Protein AF-A0A838W8Q5-F1 (afdb_monomer_lite)

Structure (mmCIF, N/CA/C/O backbone):
data_AF-A0A838W8Q5-F1
#
_entry.id   AF-A0A838W8Q5-F1
#
loop_
_atom_site.group_PDB
_atom_site.id
_atom_site.type_symbol
_atom_site.label_atom_id
_atom_site.label_alt_id
_atom_site.label_comp_id
_atom_site.label_asym_id
_atom_site.label_entity_id
_atom_site.label_seq_id
_atom_site.pdbx_PDB_ins_code
_atom_site.Cartn_x
_atom_site.Cartn_y
_atom_site.Cartn_z
_atom_site.occupancy
_atom_site.B_iso_or_equiv
_atom_site.auth_seq_id
_atom_site.auth_comp_id
_atom_site.auth_asym_id
_atom_site.auth_atom_id
_atom_site.pdbx_PDB_model_num
ATOM 1 N N . MET A 1 1 ? 16.164 38.126 17.503 1.00 48.03 1 MET A N 1
ATOM 2 C CA . MET A 1 1 ? 15.164 37.627 18.473 1.00 48.03 1 MET A CA 1
ATOM 3 C C . MET A 1 1 ? 14.893 36.163 18.138 1.00 48.03 1 MET A C 1
ATOM 5 O O . MET A 1 1 ? 14.453 35.887 17.033 1.00 48.03 1 MET A O 1
ATOM 9 N N . LYS A 1 2 ? 15.322 35.219 18.986 1.00 42.78 2 LYS A N 1
ATOM 10 C CA . LYS A 1 2 ? 15.411 33.780 18.664 1.00 42.78 2 LYS A CA 1
ATOM 11 C C . LYS A 1 2 ? 14.293 33.051 19.419 1.00 42.78 2 LYS A C 1
ATOM 13 O O . LYS A 1 2 ? 14.399 32.878 20.628 1.00 42.78 2 LYS A O 1
ATOM 18 N N . ILE A 1 3 ? 13.207 32.698 18.733 1.00 46.88 3 ILE A N 1
ATOM 19 C CA . ILE A 1 3 ? 12.054 32.019 19.341 1.00 46.88 3 ILE A CA 1
ATOM 20 C C . ILE A 1 3 ? 12.343 30.514 19.336 1.00 46.88 3 ILE A C 1
ATOM 22 O O . ILE A 1 3 ? 12.475 29.907 18.277 1.00 46.88 3 ILE A O 1
ATOM 26 N N . ARG A 1 4 ? 12.507 29.922 20.524 1.00 53.41 4 ARG A N 1
ATOM 27 C CA . ARG A 1 4 ? 12.626 28.470 20.707 1.00 53.41 4 ARG A CA 1
ATOM 28 C C . ARG A 1 4 ? 11.232 27.900 20.958 1.00 53.41 4 ARG A C 1
ATOM 30 O O . ARG A 1 4 ? 10.607 28.255 21.951 1.00 53.41 4 ARG A O 1
ATOM 37 N N . PHE A 1 5 ? 10.771 27.007 20.087 1.00 49.94 5 PHE A N 1
ATOM 38 C CA . PHE A 1 5 ? 9.580 26.199 20.333 1.00 49.94 5 PHE A CA 1
ATOM 39 C C . PHE A 1 5 ? 9.985 24.941 21.108 1.00 49.94 5 PHE A C 1
ATOM 41 O O . PHE A 1 5 ? 10.751 24.115 20.617 1.00 49.94 5 PHE A O 1
ATOM 48 N N . LEU A 1 6 ? 9.503 24.825 22.344 1.00 56.47 6 LEU A N 1
ATOM 49 C CA . LEU A 1 6 ? 9.596 23.609 23.148 1.00 56.47 6 LEU A CA 1
ATOM 50 C C . LEU A 1 6 ? 8.447 22.682 22.737 1.00 56.47 6 LEU A C 1
ATOM 52 O O . LEU A 1 6 ? 7.286 22.958 23.037 1.00 56.47 6 LEU A O 1
ATOM 56 N N . SER A 1 7 ? 8.777 21.602 22.030 1.00 49.97 7 SER A N 1
ATOM 57 C CA . SER A 1 7 ? 7.840 20.517 21.731 1.00 49.97 7 SER A CA 1
ATOM 58 C C . SER A 1 7 ? 7.600 19.698 23.002 1.00 49.97 7 SER A C 1
ATOM 60 O O . SER A 1 7 ? 8.528 19.119 23.567 1.00 49.97 7 SER A O 1
ATOM 62 N N . VAL A 1 8 ? 6.357 19.684 23.485 1.00 56.84 8 VAL A N 1
ATOM 63 C CA . VAL A 1 8 ? 5.935 18.900 24.651 1.00 56.84 8 VAL A CA 1
ATOM 64 C C . VAL A 1 8 ? 5.418 17.549 24.158 1.00 56.84 8 VAL A C 1
ATOM 66 O O . VAL A 1 8 ? 4.260 17.422 23.764 1.00 56.84 8 VAL A O 1
ATOM 69 N N . HIS A 1 9 ? 6.261 16.517 24.208 1.00 43.53 9 HIS A N 1
ATOM 70 C CA . HIS A 1 9 ? 5.824 15.133 24.017 1.00 43.53 9 HIS A CA 1
ATOM 71 C C . HIS A 1 9 ? 5.021 14.665 25.240 1.00 43.53 9 HIS A C 1
ATOM 73 O O . HIS A 1 9 ? 5.573 14.238 26.254 1.00 43.53 9 HIS A O 1
ATOM 79 N N . ARG A 1 10 ? 3.686 14.723 25.156 1.00 53.12 10 ARG A N 1
ATOM 80 C CA . ARG A 1 10 ? 2.804 14.005 26.088 1.00 53.12 10 ARG A CA 1
ATOM 81 C C . ARG A 1 10 ? 2.756 12.530 25.694 1.00 53.12 10 ARG A C 1
ATOM 83 O O . ARG A 1 10 ? 1.946 12.126 24.869 1.00 53.12 10 ARG A O 1
ATOM 90 N N . SER A 1 11 ? 3.614 11.735 26.324 1.00 48.81 11 SER A N 1
ATOM 91 C CA . SER A 1 11 ? 3.548 10.273 26.297 1.00 48.81 11 SER A CA 1
ATOM 92 C C . SER A 1 11 ? 2.258 9.813 26.995 1.00 48.81 11 SER A C 1
ATOM 94 O O . SER A 1 11 ? 2.151 9.844 28.223 1.00 48.81 11 SER A O 1
ATOM 96 N N . ARG A 1 12 ? 1.227 9.461 26.217 1.00 56.34 12 ARG A N 1
ATOM 97 C CA . ARG A 1 12 ? -0.003 8.849 26.738 1.00 56.34 12 ARG A CA 1
ATOM 98 C C . ARG A 1 12 ? 0.255 7.360 26.956 1.00 56.34 12 ARG A C 1
ATOM 100 O O . ARG A 1 12 ? 0.244 6.578 26.014 1.00 56.34 12 ARG A O 1
ATOM 107 N N . ARG A 1 13 ? 0.478 6.971 28.211 1.00 49.91 13 ARG A N 1
ATOM 108 C CA 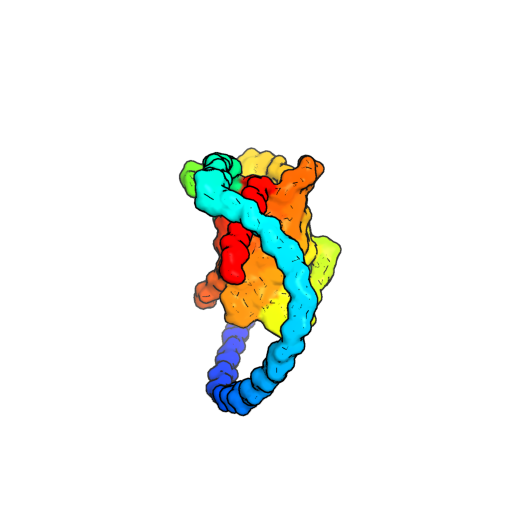. ARG A 1 13 ? 0.447 5.567 28.634 1.00 49.91 13 ARG A CA 1
ATOM 109 C C . ARG A 1 13 ? -1.007 5.088 28.617 1.00 49.91 13 ARG A C 1
ATOM 111 O O . ARG A 1 13 ? -1.808 5.548 29.425 1.00 49.91 13 ARG A O 1
ATOM 118 N N . LEU A 1 14 ? -1.341 4.198 27.688 1.00 48.69 14 LEU A N 1
ATOM 119 C CA . LEU A 1 14 ? -2.597 3.448 27.687 1.00 48.69 14 LEU A CA 1
ATOM 120 C C . LEU A 1 14 ? -2.463 2.252 28.647 1.00 48.69 14 LEU A C 1
ATOM 122 O O . LEU A 1 14 ? -1.571 1.427 28.446 1.00 48.69 14 LEU A O 1
ATOM 126 N N . PRO A 1 15 ? -3.314 2.127 29.680 1.00 55.81 15 PRO A N 1
ATOM 127 C CA . PRO A 1 15 ? -3.431 0.895 30.445 1.00 55.81 15 PRO A CA 1
ATOM 128 C C . PRO A 1 15 ? -4.312 -0.083 29.656 1.00 55.81 15 PRO A C 1
ATOM 130 O O . PRO A 1 15 ? -5.522 0.115 29.558 1.00 55.81 15 PRO A O 1
ATOM 133 N N . LEU A 1 16 ? -3.721 -1.127 29.066 1.00 50.38 16 LEU A N 1
ATOM 134 C CA . LEU A 1 16 ? -4.500 -2.196 28.441 1.00 50.38 16 LEU A CA 1
ATOM 135 C C . LEU A 1 16 ? -4.895 -3.208 29.523 1.00 50.38 16 LEU A C 1
ATOM 137 O O . LEU A 1 16 ? -4.082 -3.996 30.003 1.00 50.38 16 LEU A O 1
ATOM 141 N N . LEU A 1 17 ? -6.150 -3.090 29.950 1.00 51.44 17 LEU A N 1
ATOM 142 C CA . LEU A 1 17 ? -6.824 -3.966 30.896 1.00 51.44 17 LEU A CA 1
ATOM 143 C C . LEU A 1 17 ? -7.040 -5.363 30.298 1.00 51.44 17 LEU A C 1
ATOM 145 O O . LEU A 1 17 ? -7.463 -5.528 29.156 1.00 51.44 17 LEU A O 1
ATOM 149 N N . LEU A 1 18 ? -6.733 -6.339 31.144 1.00 46.03 18 LEU A N 1
ATOM 150 C CA . LEU A 1 18 ? -6.988 -7.769 31.051 1.00 46.03 18 LEU A CA 1
ATOM 151 C C . LEU A 1 18 ? -8.501 -8.092 31.017 1.00 46.03 18 LEU A C 1
ATOM 153 O O . LEU A 1 18 ? -9.296 -7.341 31.579 1.00 46.03 18 LEU A O 1
ATOM 157 N N . ALA A 1 19 ? -8.816 -9.308 30.547 1.00 42.94 19 ALA A N 1
ATOM 158 C CA . ALA A 1 19 ? -10.079 -10.060 30.690 1.00 42.94 19 ALA A CA 1
ATOM 159 C C . ALA A 1 19 ? -11.140 -9.809 29.588 1.00 42.94 19 ALA A C 1
ATOM 161 O O . ALA A 1 19 ? -11.269 -8.711 29.074 1.00 42.94 19 ALA A O 1
ATOM 162 N N . ALA A 1 20 ? -11.937 -10.778 29.133 1.00 43.47 20 ALA A N 1
ATOM 163 C CA . ALA A 1 20 ? -12.197 -12.129 29.609 1.00 43.47 20 ALA A CA 1
ATOM 164 C C . ALA A 1 20 ? -12.573 -13.048 28.433 1.00 43.47 20 ALA A C 1
ATOM 166 O O . ALA A 1 20 ? -13.215 -12.640 27.466 1.00 43.47 20 ALA A O 1
ATOM 167 N N . THR A 1 21 ? -12.184 -14.308 28.569 1.00 47.19 21 THR A N 1
ATOM 168 C CA . THR A 1 21 ? -12.591 -15.466 27.776 1.00 47.19 21 THR A CA 1
ATOM 169 C C . THR A 1 21 ? -14.105 -15.691 27.872 1.00 47.19 21 THR A C 1
ATOM 171 O O . THR A 1 21 ? -14.627 -15.810 28.978 1.00 47.19 21 THR A O 1
ATOM 174 N N . LEU A 1 22 ? -14.798 -15.841 26.740 1.00 48.78 22 LEU A N 1
ATOM 175 C CA . LEU A 1 22 ? -16.120 -16.472 26.692 1.00 48.78 22 LEU A CA 1
ATOM 176 C C . LEU A 1 22 ? -16.094 -17.584 25.634 1.00 48.78 22 LEU A C 1
ATOM 178 O O . LEU A 1 22 ? -16.131 -17.322 24.433 1.00 48.78 22 LEU A O 1
ATOM 182 N N . LEU A 1 23 ? -15.981 -18.831 26.099 1.00 48.16 23 LEU A N 1
ATOM 183 C CA . LEU A 1 23 ? -16.323 -20.018 25.321 1.00 48.16 23 LEU A CA 1
ATOM 184 C C . LEU A 1 23 ? -17.853 -20.091 25.242 1.00 48.16 23 LEU A C 1
ATOM 186 O O . LEU A 1 23 ? -18.501 -20.252 26.275 1.00 48.16 23 LEU A O 1
ATOM 190 N N . LEU A 1 24 ? -18.423 -20.047 24.038 1.00 50.38 24 LEU A N 1
ATOM 191 C CA . LEU A 1 24 ? -19.727 -20.657 23.784 1.00 50.38 24 LEU A CA 1
ATOM 192 C C . LEU A 1 24 ? -19.516 -21.931 22.968 1.00 50.38 24 LEU A C 1
ATOM 194 O O . LEU A 1 24 ? -19.153 -21.886 21.796 1.00 50.38 24 LEU A O 1
ATOM 198 N N . ALA A 1 25 ? -19.760 -23.060 23.627 1.00 48.38 25 ALA A N 1
ATOM 199 C CA . ALA A 1 25 ? -20.038 -24.336 22.997 1.00 48.38 25 ALA A CA 1
ATOM 200 C C . ALA A 1 25 ? -21.559 -24.460 22.821 1.00 48.38 25 ALA A C 1
ATOM 202 O O . ALA A 1 25 ? -22.301 -24.452 23.799 1.00 48.38 25 ALA A O 1
ATOM 203 N N . ALA A 1 26 ? -22.011 -24.562 21.577 1.00 47.78 26 ALA A N 1
ATOM 204 C CA . ALA A 1 26 ? -23.333 -25.032 21.171 1.00 47.78 26 ALA A CA 1
ATOM 205 C C . ALA A 1 26 ? -23.205 -25.388 19.685 1.00 47.78 26 ALA A C 1
ATOM 207 O O . ALA A 1 26 ? -22.639 -24.612 18.927 1.00 47.78 26 ALA A O 1
ATOM 208 N N . GLY A 1 27 ? -23.644 -26.514 19.154 1.00 40.81 27 GLY A N 1
ATOM 209 C CA . GLY A 1 27 ? -24.323 -27.695 19.654 1.00 40.81 27 GLY A CA 1
ATOM 210 C C . GLY A 1 27 ? -24.603 -28.490 18.378 1.00 40.81 27 GLY A C 1
ATOM 211 O O . GLY A 1 27 ? -25.091 -27.917 17.403 1.00 40.81 27 GLY A O 1
ATOM 212 N N . CYS A 1 28 ? -24.194 -29.755 18.327 1.00 44.09 28 CYS A N 1
ATOM 213 C CA . CYS A 1 28 ? -24.420 -30.613 17.168 1.00 44.09 28 CYS A CA 1
ATOM 214 C C . CYS A 1 28 ? -25.924 -30.814 16.949 1.00 44.09 28 CYS A C 1
ATOM 216 O O . CYS A 1 28 ? -26.631 -31.233 17.863 1.00 44.09 28 CYS A O 1
ATOM 218 N N . ALA A 1 29 ? -26.386 -30.573 15.727 1.00 51.03 29 ALA A N 1
ATOM 219 C CA . ALA A 1 29 ? -27.638 -31.116 15.222 1.00 51.03 29 ALA A CA 1
ATOM 220 C C . ALA A 1 29 ? -27.322 -31.813 13.895 1.00 51.03 29 ALA A C 1
ATOM 222 O O . ALA A 1 29 ? -27.199 -31.171 12.854 1.00 51.03 29 ALA A O 1
ATOM 223 N N . GLU A 1 30 ? -27.115 -33.129 13.958 1.00 45.38 30 GLU A N 1
ATOM 224 C CA . GLU A 1 30 ? -27.086 -33.996 12.782 1.00 45.38 30 GLU A CA 1
ATOM 225 C C . GLU A 1 30 ? -28.514 -34.128 12.251 1.00 45.38 30 GLU A C 1
ATOM 227 O O . GLU A 1 30 ? -29.411 -34.622 12.936 1.00 45.38 30 GLU A O 1
ATOM 232 N N . ALA A 1 31 ? -28.734 -33.652 11.028 1.00 60.09 31 ALA A N 1
ATOM 233 C CA . ALA A 1 31 ? -29.962 -33.904 10.296 1.00 60.09 31 ALA A CA 1
ATOM 234 C C . ALA A 1 31 ? -29.883 -35.292 9.626 1.00 60.09 31 ALA A C 1
ATOM 236 O O . ALA A 1 31 ? -28.852 -35.612 9.027 1.00 60.09 31 ALA A O 1
ATOM 237 N N . PRO A 1 32 ? -30.945 -36.116 9.683 1.00 60.16 32 PRO A N 1
ATOM 238 C CA . PRO A 1 32 ? -30.991 -37.392 8.979 1.00 60.16 32 PRO A CA 1
ATOM 239 C C . PRO A 1 32 ? -30.962 -37.180 7.460 1.00 60.16 32 PRO A C 1
ATOM 241 O O . PRO A 1 32 ? -31.734 -36.398 6.902 1.00 60.16 32 PRO A O 1
ATOM 244 N N . GLY A 1 33 ? -30.046 -37.891 6.800 1.00 47.06 33 GLY A N 1
ATOM 245 C CA . GLY A 1 33 ? -29.838 -37.845 5.358 1.00 47.06 33 GLY A CA 1
ATOM 246 C C . GLY A 1 33 ? -31.065 -38.312 4.579 1.00 47.06 33 GLY A C 1
ATOM 247 O O . GLY A 1 33 ? -31.503 -39.454 4.705 1.00 47.06 33 GLY A O 1
ATOM 248 N N . MET A 1 34 ? -31.590 -37.428 3.733 1.00 59.31 34 MET A N 1
ATOM 249 C CA . MET A 1 34 ? -32.496 -37.807 2.656 1.00 59.31 34 MET A CA 1
ATOM 250 C C . MET A 1 34 ? -31.679 -38.366 1.490 1.00 59.31 34 MET A C 1
ATOM 252 O O . MET A 1 34 ? -30.852 -37.667 0.906 1.00 59.31 34 MET A O 1
ATOM 256 N N . LEU A 1 35 ? -31.929 -39.632 1.156 1.00 56.00 35 LEU A N 1
ATOM 257 C CA . LEU A 1 35 ? -31.437 -40.299 -0.046 1.00 56.00 35 LEU A CA 1
ATOM 258 C C . LEU A 1 35 ? -32.058 -39.624 -1.278 1.00 56.00 35 LEU A C 1
ATOM 260 O O . LEU A 1 35 ? -33.206 -39.886 -1.634 1.00 56.00 35 LEU A O 1
ATOM 264 N N . GLY A 1 36 ? -31.311 -38.710 -1.896 1.00 65.25 36 GLY A N 1
ATOM 265 C CA . GLY A 1 36 ? -31.635 -38.175 -3.215 1.00 65.25 36 GLY A CA 1
ATOM 266 C C . GLY A 1 36 ? -31.386 -39.216 -4.318 1.00 65.25 36 GLY A C 1
ATOM 267 O O . GLY A 1 36 ? -30.562 -40.114 -4.129 1.00 65.25 36 GLY A O 1
ATOM 268 N N . PRO A 1 37 ? -32.090 -39.117 -5.461 1.00 63.31 37 PRO A N 1
ATOM 269 C CA . PRO A 1 37 ? -31.913 -40.021 -6.594 1.00 63.31 37 PRO A CA 1
ATOM 270 C C . PRO A 1 37 ? -30.478 -39.949 -7.121 1.00 63.31 37 PRO A C 1
ATOM 272 O O . PRO A 1 37 ? -29.903 -38.863 -7.215 1.00 63.31 37 PRO A O 1
ATOM 275 N N . GLU A 1 38 ? -29.917 -41.115 -7.447 1.00 50.12 38 GLU A N 1
ATOM 276 C CA . GLU A 1 38 ? -28.568 -41.280 -7.987 1.00 50.12 38 GLU A CA 1
ATOM 277 C C . GLU A 1 38 ? -28.295 -40.274 -9.109 1.00 50.12 38 GLU A C 1
ATOM 279 O O . GLU A 1 38 ? -28.824 -40.376 -10.218 1.00 50.12 38 GLU A O 1
ATOM 284 N N . GLN A 1 39 ? -27.446 -39.288 -8.820 1.00 58.38 39 GLN A N 1
ATOM 285 C CA . GLN A 1 39 ? -26.812 -38.524 -9.878 1.00 58.38 39 GLN A CA 1
ATOM 286 C C . GLN A 1 39 ? -25.868 -39.468 -10.632 1.00 58.38 39 GLN A C 1
ATOM 288 O O . GLN A 1 39 ? -25.110 -40.205 -9.990 1.00 58.38 39 GLN A O 1
ATOM 293 N N . PRO A 1 40 ? -25.880 -39.458 -11.975 1.00 50.91 40 PRO A N 1
ATOM 294 C CA . PRO A 1 40 ? -24.932 -40.227 -12.761 1.00 50.91 40 PRO A CA 1
ATOM 295 C C . PRO A 1 40 ? -23.517 -39.802 -12.365 1.00 50.91 40 PRO A C 1
ATOM 297 O O . PRO A 1 40 ? -23.105 -38.663 -12.586 1.00 50.91 40 PRO A O 1
ATOM 300 N N . ARG A 1 41 ? -22.782 -40.726 -11.739 1.00 42.69 41 ARG A N 1
ATOM 301 C CA . ARG A 1 41 ? -21.364 -40.553 -11.441 1.00 42.69 41 ARG A CA 1
ATOM 302 C C . ARG A 1 41 ? -20.634 -40.438 -12.773 1.00 42.69 41 ARG A C 1
ATOM 304 O O . ARG A 1 41 ? -20.442 -41.433 -13.468 1.00 42.69 41 ARG A O 1
ATOM 311 N N . LEU A 1 42 ? -20.238 -39.219 -13.130 1.00 44.22 42 LEU A N 1
ATOM 312 C CA . LEU A 1 42 ? -19.173 -38.997 -14.097 1.00 44.22 42 LEU A CA 1
ATOM 313 C C . LEU A 1 42 ? -17.925 -39.657 -13.512 1.00 44.22 42 LEU A C 1
ATOM 315 O O . LEU A 1 42 ? -17.283 -39.119 -12.614 1.00 44.22 42 LEU A O 1
ATOM 319 N N . SER A 1 43 ? -17.643 -40.876 -13.968 1.00 46.75 43 SER A N 1
ATOM 320 C CA . SER A 1 43 ? -16.415 -41.587 -13.650 1.00 46.75 43 SER A CA 1
ATOM 321 C C . SER A 1 43 ? -15.286 -40.847 -14.364 1.00 46.75 43 SER A C 1
ATOM 323 O O . SER A 1 43 ? -14.980 -41.125 -15.520 1.00 46.75 43 SER A O 1
ATOM 325 N N . ILE A 1 44 ? -14.738 -39.822 -13.708 1.00 56.22 44 ILE A N 1
ATOM 326 C CA . ILE A 1 44 ? -13.507 -39.170 -14.142 1.00 56.22 44 ILE A CA 1
ATOM 327 C C . ILE A 1 44 ? -12.416 -40.209 -13.923 1.00 56.22 44 ILE A C 1
ATOM 329 O O . ILE A 1 44 ? -12.092 -40.563 -12.790 1.00 56.22 44 ILE A O 1
ATOM 333 N N . ASP A 1 45 ? -11.937 -40.763 -15.028 1.00 49.69 45 ASP A N 1
ATOM 334 C CA . ASP A 1 45 ? -10.879 -41.757 -15.072 1.00 49.69 45 ASP A CA 1
ATOM 335 C C . ASP A 1 45 ? -9.659 -41.209 -14.311 1.00 49.69 45 ASP A C 1
ATOM 337 O O . ASP A 1 45 ? -9.007 -40.255 -14.743 1.00 49.69 45 ASP A O 1
ATOM 341 N N . ALA A 1 46 ? -9.376 -41.771 -13.132 1.00 53.34 46 ALA A N 1
ATOM 342 C CA . ALA A 1 46 ? -8.370 -41.290 -12.179 1.00 53.34 46 ALA A CA 1
ATOM 343 C C . ALA A 1 46 ? -6.911 -41.456 -12.670 1.00 53.34 46 ALA A C 1
ATOM 345 O O . ALA A 1 46 ? -5.969 -41.364 -11.885 1.00 53.34 46 ALA A O 1
ATOM 346 N N . GLY A 1 47 ? -6.713 -41.732 -13.963 1.00 50.69 47 GLY A N 1
ATOM 347 C CA . GLY A 1 47 ? -5.423 -42.037 -14.578 1.00 50.69 47 GLY A CA 1
ATOM 348 C C . GLY A 1 47 ? -4.749 -40.871 -15.299 1.00 50.69 47 GLY A C 1
ATOM 349 O O . GLY A 1 47 ? -3.552 -40.950 -15.568 1.00 50.69 47 GLY A O 1
ATOM 350 N N . VAL A 1 48 ? -5.456 -39.775 -15.592 1.00 49.31 48 VAL A N 1
ATOM 351 C CA . VAL A 1 48 ? -4.840 -38.591 -16.214 1.00 49.31 48 VAL A CA 1
ATOM 352 C C . VAL A 1 48 ? -4.639 -37.539 -15.139 1.00 49.31 48 VAL A C 1
ATOM 354 O O . VAL A 1 48 ? -5.430 -36.611 -14.983 1.00 49.31 48 VAL A O 1
ATOM 357 N N . GLY A 1 49 ? -3.563 -37.699 -14.367 1.00 51.25 49 GLY A N 1
ATOM 358 C CA . GLY A 1 49 ? -3.039 -36.610 -13.557 1.00 51.25 49 GLY A CA 1
ATOM 359 C C . GLY A 1 49 ? -2.751 -35.444 -14.492 1.00 51.25 49 GLY A C 1
ATOM 360 O O . GLY A 1 49 ? -1.769 -35.477 -15.232 1.00 51.25 49 GLY A O 1
ATOM 361 N N . VAL A 1 50 ? -3.637 -34.447 -14.509 1.00 49.22 50 VAL A N 1
ATOM 362 C CA . VAL A 1 50 ? -3.400 -33.185 -15.199 1.00 49.22 50 VAL A CA 1
ATOM 363 C C . VAL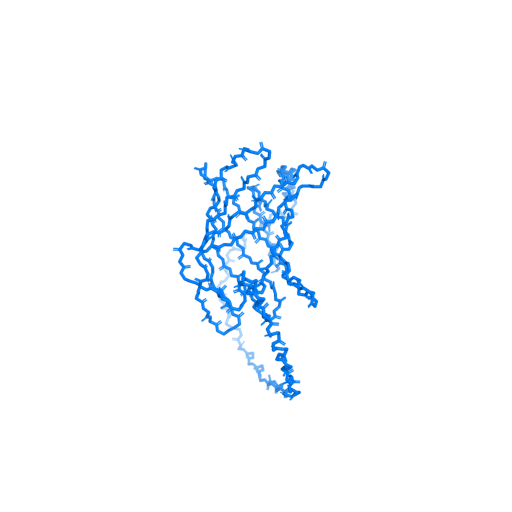 A 1 50 ? -2.204 -32.570 -14.488 1.00 49.22 50 VAL A C 1
ATOM 365 O O . VAL A 1 50 ? -2.343 -31.934 -13.445 1.00 49.22 50 VAL A O 1
ATOM 368 N N . MET A 1 51 ? -1.003 -32.848 -14.997 1.00 53.31 51 MET A N 1
ATOM 369 C CA . MET A 1 51 ? 0.206 -32.168 -14.575 1.00 53.31 51 MET A CA 1
ATOM 370 C C . MET A 1 51 ? 0.006 -30.713 -14.972 1.00 53.31 51 MET A C 1
ATOM 372 O O . MET A 1 51 ? 0.234 -30.326 -16.118 1.00 53.31 51 MET A O 1
ATOM 376 N N . PHE A 1 52 ? -0.483 -29.915 -14.024 1.00 59.44 52 PHE A N 1
ATOM 377 C CA . PHE A 1 52 ? -0.343 -28.473 -14.072 1.00 59.44 52 PHE A CA 1
ATOM 378 C C . PHE A 1 52 ? 1.154 -28.223 -14.183 1.00 59.44 52 PHE A C 1
ATOM 380 O O . PHE A 1 52 ? 1.876 -28.356 -13.199 1.00 59.44 52 PHE A O 1
ATOM 387 N N . ASN A 1 53 ? 1.626 -27.964 -15.402 1.00 58.94 53 ASN A N 1
ATOM 388 C CA . ASN A 1 53 ? 2.980 -27.500 -15.629 1.00 58.94 53 ASN A CA 1
ATOM 389 C C . ASN A 1 53 ? 3.083 -26.173 -14.872 1.00 58.94 53 ASN A C 1
ATOM 391 O O . ASN A 1 53 ? 2.420 -25.222 -15.299 1.00 58.94 53 ASN A O 1
ATOM 395 N N . PRO A 1 54 ? 3.802 -26.105 -13.735 1.00 58.16 54 PRO A N 1
ATOM 396 C CA . PRO A 1 54 ? 3.881 -24.883 -12.957 1.00 58.16 54 PRO A CA 1
ATOM 397 C C . PRO A 1 54 ? 4.522 -23.852 -13.872 1.00 58.16 54 PRO A C 1
ATOM 399 O O . PRO A 1 54 ? 5.693 -23.975 -14.238 1.00 58.16 54 PRO A O 1
ATOM 402 N N . GLN A 1 55 ? 3.734 -22.883 -14.333 1.00 55.91 55 GLN A N 1
ATOM 403 C CA . GLN A 1 55 ? 4.318 -21.777 -15.062 1.00 55.91 55 GLN A CA 1
ATOM 404 C C . GLN A 1 55 ? 5.252 -21.068 -14.079 1.00 55.91 55 GLN A C 1
ATOM 406 O O . GLN A 1 55 ? 4.864 -20.863 -12.929 1.00 55.91 55 GLN A O 1
ATOM 411 N N . PRO A 1 56 ? 6.486 -20.744 -14.491 1.00 57.56 56 PRO A N 1
ATOM 412 C CA . PRO A 1 56 ? 7.404 -20.034 -13.622 1.00 57.56 56 PRO A CA 1
ATOM 413 C C . PRO A 1 56 ? 6.723 -18.758 -13.132 1.00 57.56 56 PRO A C 1
ATOM 415 O O . PRO A 1 56 ? 6.082 -18.063 -13.930 1.00 57.56 56 PRO A O 1
ATOM 418 N N . ASP A 1 57 ? 6.854 -18.477 -11.833 1.00 55.31 57 ASP A N 1
ATOM 419 C CA . ASP A 1 57 ? 6.339 -17.245 -11.248 1.00 55.31 57 ASP A CA 1
ATOM 420 C C . ASP A 1 57 ? 6.798 -16.072 -12.124 1.00 55.31 57 ASP A C 1
ATOM 422 O O . ASP A 1 57 ? 7.996 -15.974 -12.440 1.00 55.31 57 ASP A O 1
ATOM 426 N N . PRO A 1 58 ? 5.882 -15.194 -12.571 1.00 51.81 58 PRO A N 1
ATOM 427 C CA . PRO A 1 58 ? 6.290 -14.030 -13.332 1.00 51.81 58 PRO A CA 1
ATOM 428 C C . PRO A 1 58 ? 7.304 -13.242 -12.495 1.00 51.81 58 PRO A C 1
ATOM 430 O O . PRO A 1 58 ? 7.210 -13.253 -11.264 1.00 51.81 58 PRO A O 1
ATOM 433 N N . PRO A 1 59 ? 8.286 -12.567 -13.120 1.00 54.81 59 PRO A N 1
ATOM 434 C CA . PRO A 1 59 ? 9.319 -11.829 -12.403 1.00 54.81 59 PRO A CA 1
ATOM 435 C C . PRO A 1 59 ? 8.688 -10.697 -11.580 1.00 54.81 59 PRO A C 1
ATOM 437 O O . PRO A 1 59 ? 8.529 -9.564 -12.035 1.00 54.81 59 PRO A O 1
ATOM 440 N N . GLY A 1 60 ? 8.294 -11.018 -10.350 1.00 57.09 60 GLY A N 1
ATOM 441 C CA . GLY A 1 60 ? 7.673 -10.097 -9.420 1.00 57.09 60 GLY A CA 1
ATOM 442 C C . GLY A 1 60 ? 8.723 -9.134 -8.895 1.00 57.09 60 GLY A C 1
ATOM 443 O O . GLY A 1 60 ? 9.701 -9.539 -8.264 1.00 57.09 60 GLY A O 1
ATOM 444 N N . LYS A 1 61 ? 8.530 -7.837 -9.133 1.00 62.53 61 LYS A N 1
ATOM 445 C CA . LYS A 1 61 ? 9.372 -6.802 -8.531 1.00 62.53 61 LYS A CA 1
ATOM 446 C C . LYS A 1 61 ? 9.010 -6.650 -7.056 1.00 62.53 61 LYS A C 1
ATOM 448 O O . LYS A 1 61 ? 8.096 -5.918 -6.696 1.00 62.53 61 LYS A O 1
ATOM 453 N N . ILE A 1 62 ? 9.743 -7.338 -6.186 1.00 62.41 62 ILE A N 1
ATOM 454 C CA . ILE A 1 62 ? 9.556 -7.213 -4.740 1.00 62.41 62 ILE A CA 1
ATOM 455 C C . ILE A 1 62 ? 10.122 -5.869 -4.274 1.00 62.41 62 ILE A C 1
ATOM 457 O O . ILE A 1 62 ? 11.335 -5.701 -4.144 1.00 62.41 62 ILE A O 1
ATOM 461 N N . PHE A 1 63 ? 9.227 -4.931 -3.980 1.00 65.44 63 PHE A N 1
ATOM 462 C CA . PHE A 1 63 ? 9.558 -3.676 -3.314 1.00 65.44 63 PHE A CA 1
ATOM 463 C C . PHE A 1 63 ? 9.243 -3.759 -1.827 1.00 65.44 63 PHE A C 1
ATOM 465 O O . PHE A 1 63 ? 8.113 -4.072 -1.452 1.00 65.44 63 PHE A O 1
ATOM 472 N N . ARG A 1 64 ? 10.228 -3.436 -0.988 1.00 67.69 64 ARG A N 1
ATOM 473 C CA . ARG A 1 64 ? 10.025 -3.187 0.439 1.00 67.69 64 ARG A CA 1
ATOM 474 C C . ARG A 1 64 ? 9.716 -1.711 0.626 1.00 67.69 64 ARG A C 1
ATOM 476 O O . ARG A 1 64 ? 10.430 -0.893 0.063 1.00 67.69 64 ARG A O 1
ATOM 483 N N . PHE A 1 65 ? 8.732 -1.396 1.459 1.00 68.44 65 PHE A N 1
ATOM 484 C CA . PHE A 1 65 ? 8.402 -0.028 1.841 1.00 68.44 65 PHE A CA 1
ATOM 485 C C . PHE A 1 65 ? 8.708 0.196 3.315 1.00 68.44 65 PHE A C 1
ATOM 487 O O . PHE A 1 65 ? 8.595 -0.723 4.129 1.00 68.44 65 PHE A O 1
ATOM 494 N N . LEU A 1 66 ? 9.099 1.419 3.643 1.00 64.88 66 LEU A N 1
ATOM 495 C CA . LEU A 1 66 ? 9.151 1.929 5.001 1.00 64.88 66 LEU A CA 1
ATOM 496 C C . LEU A 1 66 ? 8.238 3.147 5.035 1.00 64.88 66 LEU A C 1
ATOM 498 O O . LEU A 1 66 ? 8.444 4.119 4.315 1.00 64.88 66 LEU A O 1
ATOM 502 N N . ILE A 1 67 ? 7.194 3.041 5.843 1.00 64.50 67 ILE A N 1
ATOM 503 C CA . ILE A 1 67 ? 6.199 4.088 6.043 1.00 64.50 67 ILE A CA 1
ATOM 504 C C . ILE A 1 67 ? 6.320 4.491 7.496 1.00 64.50 67 ILE A C 1
ATOM 506 O O . ILE A 1 67 ? 6.388 3.596 8.331 1.00 64.50 67 ILE A O 1
ATOM 510 N N . ASP A 1 68 ? 6.296 5.781 7.806 1.00 65.50 68 ASP A N 1
ATOM 511 C CA . ASP A 1 68 ? 6.097 6.240 9.178 1.00 65.50 68 ASP A CA 1
ATOM 512 C C . ASP A 1 68 ? 4.592 6.228 9.491 1.00 65.50 68 ASP A C 1
ATOM 514 O O . ASP A 1 68 ? 3.847 7.190 9.306 1.00 65.50 68 ASP A O 1
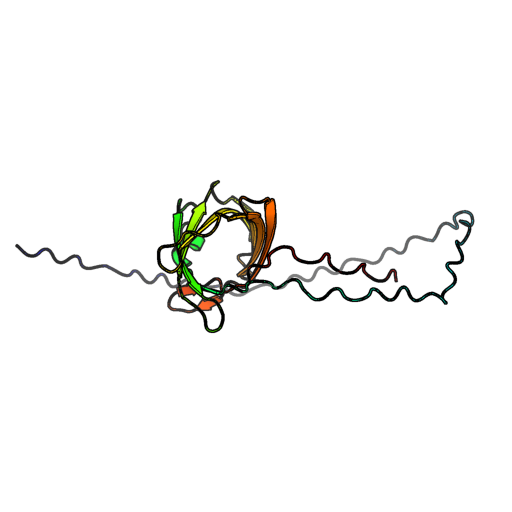ATOM 518 N N . THR A 1 69 ? 4.101 5.054 9.873 1.00 59.78 69 THR A N 1
ATOM 519 C CA . THR A 1 69 ? 2.662 4.768 10.026 1.00 59.78 69 THR A CA 1
ATOM 520 C C . THR A 1 69 ? 1.945 5.309 11.275 1.00 59.78 69 THR A C 1
ATOM 522 O O . THR A 1 69 ? 0.716 5.168 11.277 1.00 59.78 69 THR A O 1
ATOM 525 N N . PRO A 1 70 ? 2.578 5.922 12.310 1.00 63.50 70 PRO A N 1
ATOM 526 C CA . PRO A 1 70 ? 1.814 6.642 13.328 1.00 63.50 70 PRO A CA 1
ATOM 527 C C . PRO A 1 70 ? 0.816 7.588 12.663 1.00 63.50 70 PRO A C 1
ATOM 529 O O . PRO A 1 70 ? -0.341 7.637 13.046 1.00 63.50 70 PRO A O 1
ATOM 532 N N . GLN A 1 71 ? 1.190 8.203 11.539 1.00 65.12 71 GLN A N 1
ATOM 533 C CA . GLN A 1 71 ? 0.299 9.083 10.790 1.00 65.12 71 GLN A CA 1
ATOM 534 C C . GLN A 1 71 ? -0.932 8.382 10.196 1.00 65.12 71 GLN A C 1
ATOM 536 O O . GLN A 1 71 ? -2.002 8.980 10.174 1.00 65.12 71 GLN A O 1
ATOM 541 N N . LEU A 1 72 ? -0.821 7.129 9.737 1.00 67.12 72 LEU A N 1
ATOM 542 C CA . LEU A 1 72 ? -1.952 6.396 9.155 1.00 67.12 72 LEU A CA 1
ATOM 543 C C . LEU A 1 72 ? -2.912 5.882 10.234 1.00 67.12 72 LEU A C 1
ATOM 545 O O . LEU A 1 72 ? -4.123 5.891 10.030 1.00 67.12 72 LEU A O 1
ATOM 549 N N . ILE A 1 73 ? -2.380 5.419 11.369 1.00 70.94 73 ILE A N 1
ATOM 550 C CA . ILE A 1 73 ? -3.201 4.913 12.476 1.00 70.94 73 ILE A CA 1
ATOM 551 C C . ILE A 1 73 ? -3.812 6.074 13.266 1.00 70.94 73 ILE A C 1
ATOM 553 O O . ILE A 1 73 ? -5.005 6.049 13.564 1.00 70.94 73 ILE A O 1
ATOM 557 N N . ASP A 1 74 ? -3.022 7.104 13.566 1.00 78.12 74 ASP A N 1
ATOM 558 C CA . ASP A 1 74 ? -3.470 8.259 14.348 1.00 78.12 74 ASP A CA 1
ATOM 559 C C . ASP A 1 74 ? -4.331 9.214 13.510 1.00 78.12 74 ASP A C 1
ATOM 561 O O . ASP A 1 74 ? -5.187 9.918 14.049 1.00 78.12 74 ASP A O 1
ATOM 565 N N . ASN A 1 75 ? -4.128 9.242 12.188 1.00 81.94 75 ASN A N 1
ATOM 566 C CA . ASN A 1 75 ? -4.906 10.049 11.255 1.00 81.94 75 ASN A CA 1
ATOM 567 C C . ASN A 1 75 ? -5.217 9.282 9.953 1.00 81.94 75 ASN A C 1
ATOM 569 O O . ASN A 1 75 ? -4.654 9.574 8.894 1.00 81.94 75 ASN A O 1
ATOM 573 N N . PRO A 1 76 ? -6.186 8.352 9.978 1.00 74.69 76 PRO A N 1
ATOM 574 C CA . PRO A 1 76 ? -6.554 7.563 8.799 1.00 74.69 76 PRO A CA 1
ATOM 575 C C . PRO A 1 76 ? -7.130 8.411 7.649 1.00 74.69 76 PRO A C 1
ATOM 577 O O . PRO A 1 76 ? -7.255 7.926 6.527 1.00 74.69 76 PRO A O 1
ATOM 580 N N . ASN A 1 77 ? -7.450 9.685 7.906 1.00 79.44 77 ASN A N 1
ATOM 581 C CA . ASN A 1 77 ? -7.946 10.647 6.921 1.00 79.44 77 ASN A CA 1
ATOM 582 C C . ASN A 1 77 ? -6.860 11.583 6.379 1.00 79.44 77 ASN A C 1
ATOM 584 O O . ASN A 1 77 ? -7.175 12.561 5.694 1.00 79.44 77 ASN A O 1
ATOM 588 N N . LEU A 1 78 ? -5.587 11.321 6.682 1.00 83.25 78 LEU A N 1
ATOM 589 C CA . LEU A 1 78 ? -4.486 12.056 6.082 1.00 83.25 78 LEU A CA 1
ATOM 590 C C . LEU A 1 78 ? -4.586 11.948 4.554 1.00 83.25 78 LEU A C 1
ATOM 592 O O . LEU A 1 78 ? -4.675 10.849 4.018 1.00 83.25 78 LEU A O 1
ATOM 596 N N . ARG A 1 79 ? -4.610 13.078 3.841 1.00 86.19 79 ARG A N 1
ATOM 597 C CA . ARG A 1 79 ? -4.791 13.055 2.379 1.00 86.19 79 ARG A CA 1
ATOM 598 C C . ARG A 1 79 ? -3.639 12.369 1.659 1.00 86.19 79 ARG A C 1
ATOM 600 O O . ARG A 1 79 ? -3.878 11.656 0.694 1.00 86.19 79 ARG A O 1
ATOM 607 N N . SER A 1 80 ? -2.417 12.571 2.135 1.00 89.69 80 SER A N 1
ATOM 608 C CA . SER A 1 80 ? -1.223 11.999 1.530 1.00 89.69 80 SER A CA 1
ATOM 609 C C . SER A 1 80 ? -0.117 11.809 2.556 1.00 89.69 80 SER A C 1
ATOM 611 O O . SER A 1 80 ? -0.007 12.593 3.498 1.00 89.69 80 SER A O 1
ATOM 613 N N . TRP A 1 81 ? 0.725 10.807 2.343 1.00 87.50 81 TRP A N 1
ATOM 614 C CA . TRP A 1 81 ? 1.958 10.593 3.094 1.00 87.50 81 TRP A CA 1
ATOM 615 C C . TRP A 1 81 ? 3.066 10.098 2.169 1.00 87.50 81 TRP A C 1
ATOM 617 O O . TRP A 1 81 ? 2.813 9.638 1.055 1.00 87.50 81 TRP A O 1
ATOM 627 N N . GLU A 1 82 ? 4.300 10.199 2.647 1.00 87.12 82 GLU A N 1
ATOM 628 C CA . GLU A 1 82 ? 5.484 9.737 1.933 1.00 87.12 82 GLU A CA 1
ATOM 629 C C . GLU A 1 82 ? 6.228 8.686 2.753 1.00 87.12 82 GLU A C 1
ATOM 631 O O . GLU A 1 82 ? 6.205 8.679 3.984 1.00 87.12 82 GLU A O 1
ATOM 636 N N . GLY A 1 83 ? 6.872 7.772 2.047 1.00 85.44 83 GLY A N 1
ATOM 637 C CA . GLY A 1 83 ? 7.754 6.758 2.589 1.00 85.44 83 GLY A CA 1
ATOM 638 C C . GLY A 1 83 ? 8.891 6.492 1.616 1.00 85.44 83 GLY A C 1
ATOM 639 O O . GLY A 1 83 ? 8.999 7.121 0.563 1.00 85.44 83 GLY A O 1
ATOM 640 N N . THR A 1 84 ? 9.739 5.534 1.950 1.00 85.81 84 THR A N 1
ATOM 641 C CA . THR A 1 84 ? 10.782 5.068 1.035 1.00 85.8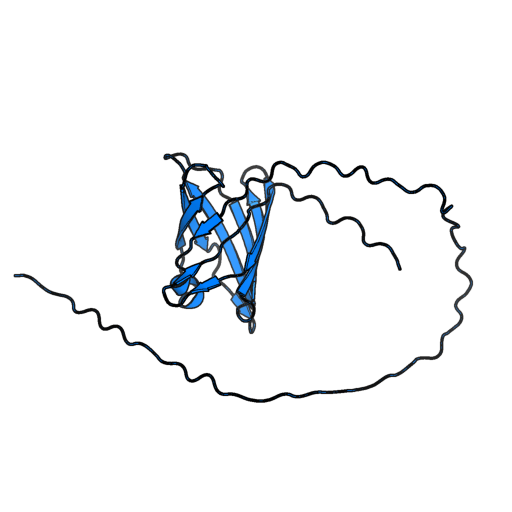1 84 THR A CA 1
ATOM 642 C C . THR A 1 84 ? 10.486 3.659 0.567 1.00 85.81 84 THR A C 1
ATOM 644 O O . THR A 1 84 ? 9.771 2.896 1.226 1.00 85.81 84 THR A O 1
ATOM 647 N N . PHE A 1 85 ? 11.031 3.307 -0.591 1.00 84.94 85 PHE A N 1
ATOM 648 C CA . PHE A 1 85 ? 10.990 1.948 -1.097 1.00 84.94 85 PHE A CA 1
ATOM 649 C C . PHE A 1 85 ? 12.341 1.490 -1.612 1.00 84.94 85 PHE A C 1
ATOM 651 O O . PHE A 1 85 ? 13.154 2.301 -2.030 1.00 84.94 85 PHE A O 1
ATOM 658 N N . GLY A 1 86 ? 12.577 0.183 -1.609 1.00 80.06 86 GLY A N 1
ATOM 659 C CA . GLY A 1 86 ? 13.798 -0.397 -2.154 1.00 80.06 86 GLY A CA 1
ATOM 660 C C . GLY A 1 86 ? 13.576 -1.810 -2.667 1.00 80.06 86 GLY A C 1
ATOM 661 O O . GLY A 1 86 ? 12.700 -2.539 -2.187 1.00 80.06 86 GLY A O 1
ATOM 662 N N . SER A 1 87 ? 14.379 -2.203 -3.652 1.00 73.69 87 SER A N 1
ATOM 663 C CA . SER A 1 87 ? 14.484 -3.593 -4.101 1.00 73.69 87 SER A CA 1
ATOM 664 C C . SER A 1 87 ? 15.716 -4.255 -3.481 1.00 73.69 87 SER A C 1
ATOM 666 O O . SER A 1 87 ? 16.647 -3.586 -3.030 1.00 73.69 87 SER A O 1
ATOM 668 N N . ARG A 1 88 ? 15.732 -5.590 -3.409 1.00 67.25 88 ARG A N 1
ATOM 669 C CA . ARG A 1 88 ? 16.866 -6.321 -2.828 1.00 67.25 88 ARG A CA 1
ATOM 670 C C . ARG A 1 88 ? 18.118 -6.104 -3.689 1.00 67.25 88 ARG A C 1
ATOM 672 O O . ARG A 1 88 ? 18.242 -6.719 -4.740 1.00 67.25 88 ARG A O 1
ATOM 679 N N . GLY A 1 89 ? 19.038 -5.264 -3.211 1.00 67.19 89 GLY A N 1
ATOM 680 C CA . GLY A 1 89 ? 20.287 -4.936 -3.908 1.00 67.19 89 GLY A CA 1
ATOM 681 C C . GLY A 1 89 ? 20.155 -3.875 -5.008 1.00 67.19 89 GLY A C 1
ATOM 682 O O . GLY A 1 89 ? 21.050 -3.791 -5.841 1.00 67.19 89 GLY A O 1
ATOM 683 N N . GLY A 1 90 ? 19.062 -3.103 -5.036 1.00 68.75 90 GLY A N 1
ATOM 684 C CA . GLY A 1 90 ? 18.840 -2.044 -6.028 1.00 68.75 90 GLY A CA 1
ATOM 685 C C . GLY A 1 90 ? 18.627 -0.658 -5.417 1.00 68.75 90 GLY A C 1
ATOM 686 O O . GLY A 1 90 ? 18.812 -0.467 -4.216 1.00 68.75 90 GLY A O 1
ATOM 687 N N . THR A 1 91 ? 18.234 0.296 -6.264 1.00 66.81 91 THR A N 1
ATOM 688 C CA . THR A 1 91 ? 18.028 1.702 -5.900 1.00 66.81 91 THR A CA 1
ATOM 689 C C . THR A 1 91 ? 16.896 1.873 -4.885 1.00 66.81 91 THR A C 1
ATOM 691 O O . THR A 1 91 ? 15.825 1.266 -5.012 1.00 66.81 91 THR A O 1
ATOM 694 N N . GLU A 1 92 ? 17.138 2.719 -3.887 1.00 84.44 92 GLU A N 1
ATOM 695 C CA . GLU A 1 92 ? 16.101 3.258 -3.014 1.00 84.44 92 GLU A CA 1
ATOM 696 C C . GLU A 1 92 ? 15.348 4.396 -3.723 1.00 84.44 92 GLU A C 1
ATOM 698 O O . GLU A 1 92 ? 15.901 5.137 -4.534 1.00 84.44 92 GLU A O 1
ATOM 703 N N . GLY A 1 93 ? 14.060 4.527 -3.443 1.00 89.38 93 GLY A N 1
ATOM 704 C CA . GLY A 1 93 ? 13.203 5.558 -4.008 1.00 89.38 93 GLY A CA 1
ATOM 705 C C . GLY A 1 93 ? 12.221 6.105 -2.983 1.00 89.38 93 GLY A C 1
ATOM 706 O O . GLY A 1 93 ? 12.134 5.625 -1.852 1.00 89.38 93 GLY A O 1
ATOM 707 N N . VAL A 1 94 ? 11.463 7.112 -3.400 1.00 90.44 94 VAL A N 1
ATOM 708 C CA . VAL A 1 94 ? 10.384 7.723 -2.624 1.00 90.44 94 VAL A CA 1
ATOM 709 C C . VAL A 1 94 ? 9.054 7.134 -3.078 1.00 90.44 94 VAL A C 1
ATOM 711 O O . VAL A 1 94 ? 8.766 7.058 -4.271 1.00 90.44 94 VAL A O 1
ATOM 714 N N . LEU A 1 95 ? 8.247 6.698 -2.118 1.00 89.06 95 LEU A N 1
ATOM 715 C CA . LEU A 1 95 ? 6.859 6.312 -2.316 1.00 89.06 95 LEU A CA 1
ATOM 716 C C . LEU A 1 95 ? 5.978 7.444 -1.790 1.00 89.06 95 LEU A C 1
ATOM 718 O O . LEU A 1 95 ? 5.998 7.721 -0.596 1.00 89.06 95 LEU A O 1
ATOM 722 N N . THR A 1 96 ? 5.159 8.036 -2.648 1.00 90.69 96 THR A N 1
ATOM 723 C CA . THR A 1 96 ? 4.087 8.945 -2.235 1.00 90.69 96 THR A CA 1
ATOM 724 C C . THR A 1 96 ? 2.760 8.208 -2.331 1.00 90.69 96 THR A C 1
ATOM 726 O O . THR A 1 96 ? 2.430 7.648 -3.377 1.00 90.69 96 THR A O 1
ATOM 729 N N . VAL A 1 97 ? 1.983 8.214 -1.254 1.00 90.12 97 VAL A N 1
ATOM 730 C CA . VAL A 1 97 ? 0.650 7.613 -1.216 1.00 90.12 97 VAL A CA 1
ATOM 731 C C . VAL A 1 97 ? -0.388 8.685 -0.964 1.00 90.12 97 VAL A C 1
ATOM 733 O O . VAL A 1 97 ? -0.283 9.455 -0.014 1.00 90.12 97 VAL A O 1
ATOM 736 N N . GLU A 1 98 ? -1.416 8.700 -1.801 1.00 92.12 98 GLU A N 1
ATOM 737 C CA . GLU A 1 98 ? -2.575 9.573 -1.689 1.00 92.12 98 GLU A CA 1
ATOM 738 C C . GLU A 1 98 ? -3.827 8.741 -1.404 1.00 92.12 98 GLU A C 1
ATOM 740 O O . GLU A 1 98 ? -4.102 7.749 -2.080 1.00 92.12 98 GLU A O 1
ATOM 745 N N . ASN A 1 99 ? -4.610 9.147 -0.409 1.00 91.06 99 ASN A N 1
ATOM 746 C CA . ASN A 1 99 ? -5.919 8.570 -0.139 1.00 91.06 99 ASN A CA 1
ATOM 747 C C . ASN A 1 99 ? -6.940 9.157 -1.124 1.00 91.06 99 ASN A C 1
ATOM 749 O O . ASN A 1 99 ? -7.311 10.326 -1.033 1.00 91.06 99 ASN A O 1
ATOM 753 N N . LEU A 1 100 ? -7.424 8.323 -2.046 1.00 92.38 100 LEU A N 1
ATOM 754 C CA . LEU A 1 100 ? -8.438 8.703 -3.035 1.00 92.38 100 LEU A CA 1
ATOM 755 C C . LEU A 1 100 ? -9.815 8.896 -2.394 1.00 92.38 100 LEU A C 1
ATOM 757 O O . LEU A 1 100 ? -10.633 9.669 -2.887 1.00 92.38 100 LEU A O 1
ATOM 761 N N . LEU A 1 101 ? -10.075 8.172 -1.305 1.00 91.31 101 LEU A N 1
ATOM 762 C CA . LEU A 1 101 ? -11.255 8.325 -0.464 1.00 91.31 101 LEU A CA 1
ATOM 763 C C . LEU A 1 101 ? -10.835 8.336 1.011 1.00 91.31 101 LEU A C 1
ATOM 765 O O . LEU A 1 101 ? -9.831 7.706 1.354 1.00 91.31 101 LEU A O 1
ATOM 769 N N . PRO A 1 102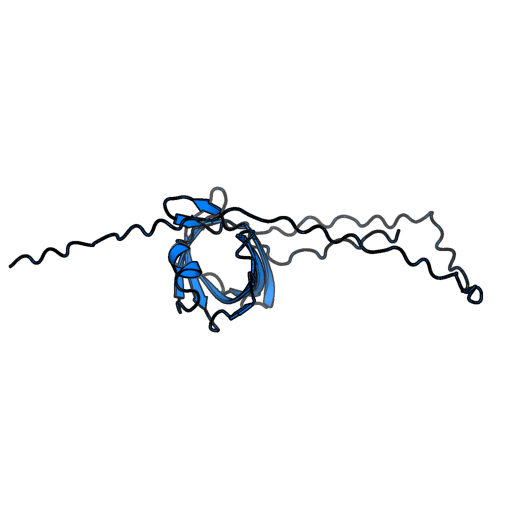 ? -11.610 8.997 1.892 1.00 88.38 102 PRO A N 1
ATOM 770 C CA . PRO A 1 102 ? -11.437 8.850 3.330 1.00 88.38 102 PRO A CA 1
ATOM 771 C C . PRO A 1 102 ? -11.482 7.374 3.728 1.00 88.38 102 PRO A C 1
ATOM 773 O O . PRO A 1 102 ? -12.322 6.616 3.231 1.00 88.38 102 PRO A O 1
ATOM 776 N N . ALA A 1 103 ? -10.587 6.967 4.622 1.00 87.44 103 ALA A N 1
ATOM 777 C CA . ALA A 1 103 ? -10.575 5.599 5.106 1.00 87.44 103 ALA A CA 1
ATOM 778 C C . ALA A 1 103 ? -11.833 5.324 5.946 1.00 87.44 103 ALA A C 1
ATOM 780 O O . ALA A 1 103 ? -12.254 6.149 6.759 1.00 87.44 103 ALA A O 1
ATOM 781 N N . VAL A 1 104 ? -12.435 4.148 5.761 1.00 91.38 104 VAL A N 1
ATOM 782 C CA . VAL A 1 104 ? -13.670 3.762 6.461 1.00 91.38 104 VAL A CA 1
ATOM 783 C C . VAL A 1 104 ? -13.369 2.629 7.429 1.00 91.38 104 VAL A C 1
ATOM 785 O O . VAL A 1 104 ? -12.945 1.550 7.015 1.00 91.38 104 VAL A O 1
ATOM 788 N N . GLN A 1 105 ? -13.597 2.859 8.722 1.00 92.75 105 GLN A N 1
ATOM 789 C CA . GLN A 1 105 ? -13.366 1.860 9.761 1.00 92.75 105 GLN A CA 1
ATOM 790 C C . GLN A 1 105 ? -14.658 1.117 10.132 1.00 92.75 105 GLN A C 1
ATOM 792 O O . GLN A 1 105 ? -15.665 1.728 10.482 1.00 92.75 105 GLN A O 1
ATOM 797 N N . HIS A 1 106 ? -14.597 -0.216 10.129 1.00 93.69 106 HIS A N 1
ATOM 798 C CA . HIS A 1 106 ? -15.637 -1.117 10.622 1.00 93.69 106 HIS A CA 1
ATOM 799 C C . HIS A 1 106 ? -15.038 -2.076 11.654 1.00 93.69 106 HIS A C 1
ATOM 801 O O . HIS A 1 106 ? -14.380 -3.061 11.308 1.00 93.69 106 HIS A O 1
ATOM 807 N N . GLY A 1 107 ? -15.244 -1.770 12.937 1.00 94.38 107 GLY A N 1
ATOM 808 C CA . GLY A 1 107 ? -14.612 -2.501 14.034 1.00 94.38 107 GLY A CA 1
ATOM 809 C C . GLY A 1 107 ? -13.088 -2.428 13.931 1.00 94.38 107 GLY A C 1
ATOM 810 O O . GLY A 1 107 ? -12.502 -1.351 14.013 1.00 94.38 107 GLY A O 1
ATOM 811 N N . GLU A 1 108 ? -12.454 -3.577 13.715 1.00 93.69 108 GLU A N 1
ATOM 812 C CA . GLU A 1 108 ? -10.995 -3.708 13.597 1.00 93.69 108 GLU A CA 1
ATOM 813 C C . GLU A 1 108 ? -10.499 -3.685 12.150 1.00 93.69 108 GLU A C 1
ATOM 815 O O . GLU A 1 108 ? -9.327 -3.944 11.901 1.00 93.69 108 GLU A O 1
ATOM 820 N N . THR A 1 109 ? -11.375 -3.426 11.182 1.00 92.88 109 THR A N 1
ATOM 821 C CA . THR A 1 109 ? -11.008 -3.373 9.765 1.00 92.88 109 THR A CA 1
ATOM 822 C C . THR A 1 109 ? -11.070 -1.940 9.265 1.00 92.88 109 THR A C 1
ATOM 824 O O . THR A 1 109 ? -12.101 -1.287 9.394 1.00 92.88 109 THR A O 1
ATOM 827 N N . LEU A 1 110 ? -9.987 -1.470 8.654 1.00 91.50 110 LEU A N 1
ATOM 828 C CA . LEU A 1 110 ? -9.902 -0.189 7.966 1.00 91.50 110 LEU A CA 1
ATOM 829 C C . LEU A 1 110 ? -9.891 -0.437 6.455 1.00 91.50 110 LEU A C 1
ATOM 831 O O . LEU A 1 110 ? -9.000 -1.114 5.945 1.00 91.50 110 LEU A O 1
ATOM 835 N N . ARG A 1 111 ? -10.891 0.084 5.743 1.00 93.69 111 ARG A N 1
ATOM 836 C CA . ARG A 1 111 ? -10.943 0.069 4.277 1.00 93.69 111 ARG A CA 1
ATOM 837 C C . ARG A 1 111 ? -10.171 1.249 3.710 1.00 93.69 111 ARG A C 1
ATOM 839 O O . ARG A 1 111 ? -10.354 2.377 4.166 1.00 93.69 111 ARG A O 1
ATOM 846 N N . LEU A 1 112 ? -9.343 0.974 2.711 1.00 92.75 112 LEU A N 1
ATOM 847 C CA . LEU A 1 112 ? -8.402 1.917 2.122 1.00 92.75 112 LEU A CA 1
ATOM 848 C C . LEU A 1 112 ? -8.582 1.943 0.607 1.00 92.75 112 LEU A C 1
ATOM 850 O O . LEU A 1 112 ? -8.610 0.889 -0.019 1.00 92.75 112 LEU A O 1
ATOM 854 N N . LYS A 1 113 ? -8.638 3.142 0.022 1.00 93.94 113 LYS A N 1
ATOM 855 C CA . LYS A 1 113 ? -8.569 3.340 -1.429 1.00 93.94 113 LYS A CA 1
ATOM 856 C C . LYS A 1 113 ? -7.541 4.417 -1.736 1.00 93.94 113 LYS A C 1
ATOM 858 O O . LYS A 1 113 ? -7.705 5.559 -1.310 1.00 93.94 113 LYS A O 1
ATOM 863 N N . GLN A 1 114 ? -6.474 4.044 -2.430 1.00 93.50 114 GLN A N 1
ATOM 864 C CA . GLN A 1 114 ? -5.251 4.838 -2.501 1.00 93.50 114 GLN A CA 1
ATOM 865 C C . GLN A 1 114 ? -4.656 4.871 -3.908 1.00 93.50 114 GLN A C 1
ATOM 867 O O . GLN A 1 114 ? -4.882 3.969 -4.711 1.00 93.50 114 GLN A O 1
ATOM 872 N N . SER A 1 115 ? -3.862 5.902 -4.177 1.00 93.56 115 SER A N 1
ATOM 873 C CA . SER A 1 115 ? -2.975 6.018 -5.331 1.00 93.56 115 SER A CA 1
ATOM 874 C C . SER A 1 115 ? -1.534 6.055 -4.840 1.00 93.56 115 SER A C 1
ATOM 876 O O . SER A 1 115 ? -1.217 6.798 -3.914 1.00 93.56 115 SER A O 1
ATOM 878 N N . TRP A 1 116 ? -0.683 5.203 -5.396 1.00 91.81 116 TRP A N 1
ATOM 879 C CA . TRP A 1 116 ? 0.709 5.024 -5.001 1.00 91.81 116 TRP A CA 1
ATOM 880 C C . TRP A 1 116 ? 1.601 5.452 -6.163 1.00 91.81 116 TRP A C 1
ATOM 882 O O . TRP A 1 116 ? 1.503 4.902 -7.260 1.00 91.81 116 TRP A O 1
ATOM 892 N N . ASN A 1 117 ? 2.479 6.418 -5.915 1.00 91.56 117 ASN A N 1
ATOM 893 C CA . ASN A 1 117 ? 3.446 6.933 -6.874 1.00 91.56 117 ASN A CA 1
ATOM 894 C C . ASN A 1 117 ? 4.857 6.585 -6.409 1.00 91.56 117 ASN A C 1
ATOM 896 O O . ASN A 1 117 ? 5.232 6.881 -5.276 1.00 91.56 117 ASN A O 1
ATOM 900 N N . PHE A 1 118 ? 5.643 5.975 -7.291 1.00 87.94 118 PHE A N 1
ATOM 901 C CA . PHE A 1 118 ? 7.009 5.557 -6.990 1.00 87.94 118 PHE A CA 1
ATOM 902 C C . PHE A 1 118 ? 7.985 6.409 -7.791 1.00 87.94 118 PHE A C 1
ATOM 904 O O . PHE A 1 118 ? 7.919 6.432 -9.018 1.00 87.94 118 PHE A O 1
ATOM 911 N N . ILE A 1 119 ? 8.909 7.070 -7.105 1.00 90.44 119 ILE A N 1
ATOM 912 C CA . ILE A 1 119 ? 9.953 7.895 -7.710 1.00 90.44 119 ILE A CA 1
ATOM 913 C C . ILE A 1 119 ? 11.306 7.282 -7.360 1.00 90.44 119 ILE A C 1
ATOM 915 O O . ILE A 1 119 ? 11.637 7.139 -6.186 1.00 90.44 119 ILE A O 1
ATOM 919 N N . SER A 1 120 ? 12.104 6.923 -8.362 1.00 88.50 120 SER A N 1
ATOM 920 C CA . SER A 1 120 ? 13.455 6.381 -8.180 1.00 88.50 120 SER A CA 1
ATOM 921 C C . SER A 1 120 ? 14.398 7.039 -9.178 1.00 88.50 120 SER A C 1
ATOM 923 O O . SER A 1 120 ? 14.064 7.147 -10.355 1.00 88.50 120 SER A O 1
ATOM 925 N N . ASP A 1 121 ? 15.535 7.548 -8.699 1.00 87.94 121 ASP A N 1
ATOM 926 C CA . ASP A 1 121 ? 16.525 8.263 -9.520 1.00 87.94 121 ASP A CA 1
ATOM 927 C C . ASP A 1 121 ? 15.917 9.400 -10.367 1.00 87.94 121 ASP A C 1
ATOM 929 O O . ASP A 1 121 ? 16.258 9.604 -11.530 1.00 87.94 121 ASP A O 1
ATOM 933 N N . GLY A 1 122 ? 14.943 10.122 -9.798 1.00 85.88 122 GLY A N 1
ATOM 934 C CA . GLY A 1 122 ? 14.210 11.196 -10.483 1.00 85.88 122 GLY A CA 1
ATOM 935 C C . GLY A 1 122 ? 13.203 10.724 -11.541 1.00 85.88 122 GLY A C 1
ATOM 936 O O . GLY A 1 122 ? 12.496 11.547 -12.116 1.00 85.88 122 GLY A O 1
ATOM 937 N N . THR A 1 123 ? 13.093 9.415 -11.775 1.00 85.69 123 THR A N 1
ATOM 938 C CA . THR A 1 123 ? 12.117 8.816 -12.689 1.00 85.69 123 THR A CA 1
ATOM 939 C C . THR A 1 123 ? 10.872 8.389 -11.919 1.00 85.69 123 THR A C 1
ATOM 941 O O . THR A 1 123 ? 10.961 7.621 -10.960 1.00 85.69 123 THR A O 1
ATOM 944 N N . SER A 1 124 ? 9.697 8.854 -12.354 1.00 87.00 124 SER A N 1
ATOM 945 C CA . SER A 1 124 ? 8.422 8.328 -11.856 1.00 87.00 124 SER A CA 1
ATOM 946 C C . SER A 1 124 ? 8.079 7.032 -12.579 1.00 87.00 124 SER A C 1
ATOM 948 O O . SER A 1 124 ? 8.042 6.988 -13.809 1.00 87.00 124 SER A O 1
ATOM 950 N N . LEU A 1 125 ? 7.782 5.987 -11.814 1.00 83.50 125 LEU A N 1
ATOM 951 C CA . LEU A 1 125 ? 7.121 4.793 -12.328 1.00 83.50 125 LEU A CA 1
ATOM 952 C C . LEU A 1 125 ? 5.618 5.068 -12.513 1.00 83.50 125 LEU A C 1
ATOM 954 O O . LEU A 1 125 ? 5.102 6.041 -11.947 1.00 83.50 125 LEU A O 1
ATOM 958 N N . PRO A 1 126 ? 4.901 4.223 -13.279 1.00 83.81 126 PRO A N 1
ATOM 959 C CA . PRO A 1 126 ? 3.451 4.302 -13.382 1.00 83.81 126 PRO A CA 1
ATOM 960 C C . PRO A 1 126 ? 2.781 4.266 -12.007 1.00 83.81 126 PRO A C 1
ATOM 962 O O . PRO A 1 126 ? 3.121 3.440 -11.154 1.00 83.81 126 PRO A O 1
ATOM 965 N N . ALA A 1 127 ? 1.817 5.163 -11.809 1.00 89.31 127 ALA A N 1
ATOM 966 C CA . ALA A 1 127 ? 1.006 5.192 -10.604 1.00 89.31 127 ALA A CA 1
ATOM 967 C C . ALA A 1 127 ? 0.196 3.898 -10.478 1.00 89.31 127 ALA A C 1
ATOM 969 O O . ALA A 1 127 ? -0.327 3.377 -11.468 1.00 89.31 127 ALA A O 1
ATOM 970 N N . VAL A 1 128 ? 0.051 3.409 -9.251 1.00 90.38 128 VAL A N 1
ATOM 971 C CA . VAL A 1 128 ? -0.768 2.238 -8.941 1.00 90.38 128 VAL A CA 1
ATOM 972 C C . VAL A 1 128 ? -1.955 2.677 -8.105 1.00 90.38 128 VAL A C 1
ATOM 974 O O . VAL A 1 128 ? -1.789 3.232 -7.022 1.00 90.38 128 VAL A O 1
ATOM 977 N N . GLN A 1 129 ? -3.164 2.386 -8.575 1.00 93.50 129 GLN A N 1
ATOM 978 C CA . GLN A 1 129 ? -4.363 2.551 -7.762 1.00 93.50 129 GLN A CA 1
ATOM 979 C C . GLN A 1 129 ? -4.672 1.244 -7.054 1.00 93.50 129 GLN A C 1
ATOM 981 O O . GLN A 1 129 ? -4.803 0.206 -7.702 1.00 93.50 129 GLN A O 1
ATOM 986 N N . VAL A 1 130 ? -4.814 1.301 -5.734 1.00 92.75 130 VAL A N 1
ATOM 987 C CA . VAL A 1 130 ? -5.089 0.139 -4.891 1.00 92.75 130 VAL A CA 1
ATOM 988 C C . VAL A 1 130 ? -6.322 0.343 -4.015 1.00 92.75 130 VAL A C 1
ATOM 990 O O . VAL A 1 130 ? -6.622 1.448 -3.563 1.00 92.75 130 VAL A O 1
ATOM 993 N N . ASP A 1 131 ? -7.021 -0.751 -3.747 1.00 94.88 131 ASP A N 1
ATOM 994 C CA . ASP A 1 131 ? -8.140 -0.869 -2.820 1.00 94.88 131 ASP A CA 1
ATOM 995 C C . ASP A 1 131 ? -7.901 -2.083 -1.919 1.00 94.88 131 ASP A C 1
ATOM 997 O O . ASP A 1 131 ? -7.472 -3.151 -2.374 1.00 94.88 131 ASP A O 1
ATOM 1001 N N . GLY A 1 132 ? -8.166 -1.940 -0.628 1.00 93.50 132 GLY A N 1
ATOM 1002 C CA . GLY A 1 132 ? -8.180 -3.094 0.241 1.00 93.50 132 GLY A CA 1
ATOM 1003 C C . GLY A 1 132 ? -8.423 -2.785 1.703 1.00 93.50 132 GLY A C 1
ATOM 1004 O O . GLY A 1 132 ? -9.136 -1.850 2.070 1.00 93.50 132 GLY A O 1
ATOM 1005 N N . VAL A 1 133 ? -7.883 -3.652 2.553 1.00 92.88 133 VAL A N 1
ATOM 1006 C CA . VAL A 1 133 ? -8.213 -3.714 3.974 1.00 92.88 133 VAL A CA 1
ATOM 1007 C C . VAL A 1 133 ? -6.966 -3.841 4.836 1.00 92.88 133 VAL A C 1
ATOM 1009 O O . VAL A 1 133 ? -6.081 -4.649 4.560 1.00 92.88 133 VAL A O 1
ATOM 1012 N N . LEU A 1 134 ? -6.940 -3.080 5.925 1.00 90.06 134 LEU A N 1
ATOM 1013 C CA . LEU A 1 134 ? -6.017 -3.242 7.040 1.00 90.06 134 LEU A CA 1
ATOM 1014 C C . LEU A 1 134 ? -6.796 -3.759 8.250 1.00 90.06 134 LEU A C 1
ATOM 1016 O O . LEU A 1 134 ? -7.706 -3.097 8.741 1.00 90.06 134 LEU A O 1
ATOM 1020 N N . ASN A 1 135 ? -6.436 -4.933 8.754 1.00 91.75 135 ASN A N 1
ATOM 1021 C CA . ASN A 1 135 ? -6.927 -5.424 10.031 1.00 91.75 135 ASN A CA 1
ATOM 1022 C C . ASN A 1 135 ? -6.040 -4.864 11.153 1.00 91.75 135 ASN A C 1
ATOM 1024 O O . ASN A 1 135 ? -4.884 -5.252 11.281 1.00 91.75 135 ASN A O 1
ATOM 1028 N N . LEU A 1 136 ? -6.585 -3.965 11.966 1.00 85.25 136 LEU A N 1
ATOM 1029 C CA . LEU A 1 136 ? -5.879 -3.221 13.011 1.00 85.25 136 LEU A CA 1
ATOM 1030 C C . LEU A 1 136 ? -5.426 -4.108 14.177 1.00 85.25 136 LEU A C 1
ATOM 1032 O O . LEU A 1 136 ? -4.385 -3.842 14.768 1.00 85.25 136 LEU A O 1
ATOM 1036 N N . ARG A 1 137 ? -6.168 -5.180 14.494 1.00 87.19 137 ARG A N 1
ATOM 1037 C CA . ARG A 1 137 ? -5.791 -6.125 15.562 1.00 87.19 137 ARG A CA 1
ATOM 1038 C C . ARG A 1 137 ? -4.557 -6.933 15.184 1.00 87.19 137 ARG A C 1
ATOM 1040 O O . ARG A 1 137 ? -3.657 -7.120 15.991 1.00 87.19 137 ARG A O 1
ATOM 1047 N N . SER A 1 138 ? -4.561 -7.471 13.972 1.00 87.56 138 SER A N 1
ATOM 1048 C CA . SER A 1 138 ? -3.515 -8.369 13.483 1.00 87.56 138 SER A CA 1
ATOM 1049 C C . SER A 1 138 ? -2.389 -7.629 12.760 1.00 87.56 138 SER A C 1
ATOM 1051 O O . SER A 1 138 ? -1.339 -8.209 12.520 1.00 87.56 138 SER A O 1
ATOM 1053 N N . GLY A 1 139 ? -2.608 -6.372 12.371 1.00 84.06 139 GLY A N 1
ATOM 1054 C CA . GLY A 1 139 ? -1.729 -5.614 11.486 1.00 84.06 139 GLY A CA 1
ATOM 1055 C C . GLY A 1 139 ? -1.772 -6.079 10.027 1.00 84.06 139 GLY A C 1
ATOM 1056 O O . GLY A 1 139 ? -0.999 -5.586 9.211 1.00 84.06 139 GLY A O 1
ATOM 1057 N N . ARG A 1 140 ? -2.629 -7.037 9.652 1.00 87.38 140 ARG A N 1
ATOM 1058 C CA . ARG A 1 140 ? -2.635 -7.584 8.290 1.00 87.38 140 ARG A CA 1
ATOM 1059 C C . ARG A 1 140 ? -3.210 -6.579 7.290 1.00 87.38 140 ARG A C 1
ATOM 1061 O O . ARG A 1 140 ? -4.383 -6.232 7.377 1.00 87.38 140 ARG A O 1
ATOM 1068 N N . LEU A 1 141 ? -2.408 -6.185 6.309 1.00 86.94 141 LEU A N 1
ATOM 1069 C CA . LEU A 1 141 ? -2.778 -5.361 5.165 1.00 86.94 141 LEU A CA 1
ATOM 1070 C C . LEU A 1 141 ? -2.911 -6.229 3.911 1.00 86.94 141 LEU A C 1
ATOM 1072 O O . LEU A 1 141 ? -2.009 -7.003 3.586 1.00 86.94 141 LEU A O 1
ATOM 1076 N N . VAL A 1 142 ? -4.011 -6.068 3.187 1.00 89.75 142 VAL A N 1
ATOM 1077 C CA . VAL A 1 142 ? -4.215 -6.647 1.858 1.00 89.75 142 VAL A CA 1
ATOM 1078 C C . VAL A 1 142 ? -4.713 -5.544 0.944 1.00 89.75 142 VAL A C 1
ATOM 1080 O O . VAL A 1 142 ? -5.750 -4.957 1.231 1.00 89.75 142 VAL A O 1
ATOM 1083 N N . LEU A 1 143 ? -3.999 -5.278 -0.144 1.00 90.56 143 LEU A N 1
ATOM 1084 C CA . LEU A 1 143 ? -4.356 -4.302 -1.166 1.00 90.56 143 LEU A CA 1
ATOM 1085 C C . LEU A 1 143 ? -4.310 -4.966 -2.541 1.00 90.56 143 LEU A C 1
ATOM 1087 O O . LEU A 1 143 ? -3.394 -5.727 -2.854 1.00 90.56 143 LEU A O 1
ATOM 1091 N N . ASN A 1 144 ? -5.301 -4.653 -3.362 1.00 90.56 144 ASN A N 1
ATOM 1092 C CA . ASN A 1 144 ? -5.425 -5.101 -4.739 1.00 90.56 144 ASN A CA 1
ATOM 1093 C C . ASN A 1 144 ? -5.591 -3.884 -5.629 1.00 90.56 144 ASN A C 1
ATOM 1095 O O . ASN A 1 144 ? -6.311 -2.954 -5.279 1.00 90.56 144 ASN A O 1
ATOM 1099 N N . GLY A 1 145 ? -4.964 -3.887 -6.789 1.00 90.31 145 GLY A N 1
ATOM 1100 C CA . GLY A 1 145 ? -4.963 -2.716 -7.635 1.00 90.31 145 GLY A CA 1
ATOM 1101 C C . GLY A 1 145 ? -4.592 -2.986 -9.069 1.00 90.31 145 GLY A C 1
ATOM 1102 O O . GLY A 1 145 ? -4.447 -4.135 -9.495 1.00 90.31 145 GLY A O 1
ATOM 1103 N N . ARG A 1 146 ? -4.449 -1.889 -9.804 1.00 88.00 146 ARG A N 1
ATOM 1104 C CA . ARG A 1 146 ? -3.930 -1.867 -11.166 1.00 88.00 146 ARG A CA 1
ATOM 1105 C C . ARG A 1 146 ? -3.008 -0.672 -11.356 1.00 88.00 146 ARG A C 1
ATOM 1107 O O . ARG A 1 146 ? -3.218 0.372 -10.736 1.00 88.00 146 ARG A O 1
ATOM 1114 N N . ASP A 1 147 ? -1.999 -0.839 -12.199 1.00 86.50 147 ASP A N 1
ATOM 1115 C CA . ASP A 1 147 ? -1.227 0.288 -12.719 1.00 86.50 147 ASP A CA 1
ATOM 1116 C C . ASP A 1 147 ? -1.942 0.963 -13.906 1.00 86.50 147 ASP A C 1
ATOM 1118 O O . ASP A 1 147 ? -3.046 0.569 -14.299 1.00 86.50 147 ASP A O 1
ATOM 1122 N N . GLY A 1 148 ? -1.314 2.001 -14.466 1.00 80.69 148 GLY A N 1
ATOM 1123 C CA . GLY A 1 148 ? -1.829 2.732 -15.628 1.00 80.69 148 GLY A CA 1
ATOM 1124 C C . GLY A 1 148 ? -1.995 1.886 -16.897 1.00 80.69 148 GLY A C 1
ATOM 1125 O O . GLY A 1 148 ? -2.839 2.216 -17.727 1.00 80.69 148 GLY A O 1
ATOM 1126 N N . ASP A 1 149 ? -1.264 0.775 -17.012 1.00 84.19 149 ASP A N 1
ATOM 1127 C CA . ASP A 1 149 ? -1.327 -0.155 -18.145 1.00 84.19 149 ASP A CA 1
ATOM 1128 C C . ASP A 1 149 ? -2.350 -1.287 -17.912 1.00 84.19 149 ASP A C 1
ATOM 1130 O O . ASP A 1 149 ? -2.574 -2.143 -18.769 1.00 84.19 149 ASP A O 1
ATOM 1134 N N . GLY A 1 150 ? -3.010 -1.292 -16.748 1.00 81.12 150 GLY A N 1
ATOM 1135 C CA . GLY A 1 150 ? -4.014 -2.279 -16.366 1.00 81.12 150 GLY A CA 1
ATOM 1136 C C . GLY A 1 150 ? -3.445 -3.561 -15.755 1.00 81.12 150 GLY A C 1
ATOM 1137 O O . GLY A 1 150 ? -4.230 -4.476 -15.465 1.00 81.12 150 GLY A O 1
ATOM 1138 N N . THR A 1 151 ? -2.131 -3.628 -15.517 1.00 81.94 151 THR A N 1
ATOM 1139 C CA . THR A 1 151 ? -1.454 -4.753 -14.864 1.00 81.94 151 THR A CA 1
ATOM 1140 C C . THR A 1 151 ? -1.974 -4.907 -13.447 1.00 81.94 151 THR A C 1
ATOM 1142 O O . THR A 1 151 ? -1.996 -3.951 -12.675 1.00 81.94 151 THR A O 1
ATOM 1145 N N . LEU A 1 152 ? -2.380 -6.124 -13.082 1.00 81.75 152 LEU A N 1
ATOM 1146 C CA . LEU A 1 152 ? -2.847 -6.412 -11.731 1.00 81.75 152 LEU A CA 1
ATOM 1147 C C . LEU A 1 152 ? -1.709 -6.269 -10.726 1.00 81.75 152 LEU A C 1
ATOM 1149 O O . LEU A 1 152 ? -0.636 -6.838 -10.911 1.00 81.75 152 LEU A O 1
ATOM 1153 N N . VAL A 1 153 ? -1.989 -5.564 -9.638 1.00 82.00 153 VAL A N 1
ATOM 1154 C CA . VAL A 1 153 ? -1.079 -5.388 -8.514 1.00 82.00 153 VAL A CA 1
ATOM 1155 C C . VAL A 1 153 ? -1.696 -6.007 -7.270 1.00 82.00 153 VAL A C 1
ATOM 1157 O O . VAL A 1 153 ? -2.830 -5.694 -6.911 1.00 82.00 153 VAL A O 1
ATOM 1160 N N . HIS A 1 154 ? -0.942 -6.865 -6.591 1.00 81.94 154 HIS A N 1
ATOM 1161 C CA . HIS A 1 154 ? -1.336 -7.433 -5.307 1.00 81.94 154 HIS A CA 1
ATOM 1162 C C . HIS A 1 154 ? -0.273 -7.169 -4.243 1.00 81.94 154 HIS A C 1
ATOM 1164 O O . HIS A 1 154 ? 0.921 -7.377 -4.471 1.00 81.94 154 HIS A O 1
ATOM 1170 N N . ILE A 1 155 ? -0.717 -6.720 -3.070 1.00 79.81 155 ILE A N 1
ATOM 1171 C CA . ILE A 1 155 ? 0.131 -6.394 -1.924 1.00 79.81 155 ILE A CA 1
ATOM 1172 C C . ILE A 1 155 ? -0.490 -7.047 -0.685 1.00 79.81 155 ILE A C 1
ATOM 1174 O O . ILE A 1 155 ? -1.569 -6.655 -0.249 1.00 79.81 155 ILE A O 1
ATOM 1178 N N . GLN A 1 156 ? 0.190 -8.021 -0.079 1.00 77.44 156 GLN A N 1
ATOM 1179 C CA . GLN A 1 156 ? -0.284 -8.689 1.143 1.00 77.44 156 GLN A CA 1
ATOM 1180 C C . GLN A 1 156 ? 0.806 -8.756 2.203 1.00 77.44 156 GLN A C 1
ATOM 1182 O O . GLN A 1 156 ? 1.834 -9.400 1.973 1.00 77.44 156 GLN A O 1
ATOM 1187 N N . ARG A 1 157 ? 0.577 -8.146 3.378 1.00 76.44 157 ARG A N 1
ATOM 1188 C CA . ARG A 1 157 ? 1.590 -8.017 4.436 1.00 76.44 157 ARG A CA 1
ATOM 1189 C C . ARG A 1 157 ? 1.077 -7.786 5.850 1.00 76.44 157 ARG A C 1
ATOM 1191 O O . ARG A 1 157 ? -0.119 -7.704 6.088 1.00 76.44 157 ARG A O 1
ATOM 1198 N N . TRP A 1 158 ? 2.033 -7.704 6.771 1.00 73.31 158 TRP A N 1
ATOM 1199 C CA . TRP A 1 158 ? 1.861 -7.392 8.182 1.00 73.31 158 TRP A CA 1
ATOM 1200 C C . TRP A 1 158 ? 2.481 -6.023 8.471 1.00 73.31 158 TRP A C 1
ATOM 1202 O O . TRP A 1 158 ? 3.618 -5.758 8.082 1.00 73.31 158 TRP A O 1
ATOM 1212 N N . LEU A 1 159 ? 1.720 -5.163 9.134 1.00 70.62 159 LEU A N 1
ATOM 1213 C CA . LEU A 1 159 ? 2.191 -3.945 9.769 1.00 70.62 159 LEU A CA 1
ATOM 1214 C C . LEU A 1 159 ? 3.038 -4.340 10.982 1.00 70.62 159 LEU A C 1
ATOM 1216 O O . LEU A 1 159 ? 2.542 -5.001 11.893 1.00 70.62 159 LEU A O 1
ATOM 1220 N N . THR A 1 160 ? 4.294 -3.908 11.009 1.00 66.75 160 THR A N 1
ATOM 1221 C CA . THR A 1 160 ? 5.165 -4.088 12.172 1.00 66.75 160 THR A CA 1
ATOM 1222 C C . THR A 1 160 ? 5.231 -2.777 12.938 1.00 66.75 160 THR A C 1
ATOM 1224 O O . THR A 1 160 ? 5.747 -1.792 12.413 1.00 66.75 160 THR A O 1
ATOM 1227 N N . VAL A 1 161 ? 4.734 -2.761 14.176 1.00 60.25 161 VAL A N 1
ATOM 1228 C CA . VAL A 1 161 ? 4.859 -1.625 15.102 1.00 60.25 161 VAL A CA 1
ATOM 1229 C C . VAL A 1 161 ? 6.076 -1.826 15.987 1.00 60.25 161 VAL A C 1
ATOM 1231 O O . VAL A 1 161 ? 6.071 -2.689 16.859 1.00 60.25 161 VAL A O 1
ATOM 1234 N N . ASN A 1 162 ? 7.119 -1.032 15.752 1.00 58.47 162 ASN A N 1
ATOM 1235 C CA . ASN A 1 162 ? 8.257 -0.924 16.656 1.00 58.47 162 ASN A CA 1
ATOM 1236 C C . ASN A 1 162 ? 8.067 0.332 17.523 1.00 58.47 162 ASN A C 1
ATOM 1238 O O . ASN A 1 162 ? 7.393 1.274 17.114 1.00 58.47 162 ASN A O 1
ATOM 1242 N N . GLY A 1 163 ? 8.635 0.359 18.733 1.00 48.03 163 GLY A N 1
ATOM 1243 C CA . GLY A 1 163 ? 8.420 1.453 19.699 1.00 48.03 163 GLY A CA 1
ATOM 1244 C C . GLY A 1 163 ? 8.764 2.862 19.189 1.00 48.03 163 GLY A C 1
ATOM 1245 O O . GLY A 1 163 ? 8.230 3.832 19.719 1.00 48.03 163 GLY A O 1
ATOM 1246 N N . ASP A 1 164 ? 9.580 2.956 18.135 1.00 56.62 164 ASP A N 1
ATOM 1247 C CA . ASP A 1 164 ? 10.026 4.213 17.519 1.00 56.62 164 ASP A CA 1
ATOM 1248 C C . ASP A 1 164 ? 9.276 4.554 16.213 1.00 56.62 164 ASP A C 1
ATOM 1250 O O . ASP A 1 164 ? 9.582 5.550 15.563 1.00 56.62 164 ASP A O 1
ATOM 1254 N N . GLY A 1 165 ? 8.302 3.729 15.814 1.00 56.03 165 GLY A N 1
ATOM 1255 C CA . GLY A 1 165 ? 7.494 3.896 14.605 1.00 56.03 165 GLY A CA 1
ATOM 1256 C C . GLY A 1 165 ? 6.972 2.556 14.083 1.00 56.03 165 GLY A C 1
ATOM 1257 O O . GLY A 1 165 ? 7.598 1.508 14.265 1.00 56.03 165 GLY A O 1
ATOM 1258 N N . SER A 1 166 ? 5.825 2.554 13.406 1.00 58.50 166 SER A N 1
ATOM 1259 C CA . SER A 1 166 ? 5.376 1.357 12.679 1.00 58.50 166 SER A CA 1
ATOM 1260 C C . SER A 1 166 ? 5.739 1.457 11.210 1.00 58.50 166 SER A C 1
ATOM 1262 O O . SER A 1 166 ? 5.667 2.537 10.642 1.00 58.50 166 SER A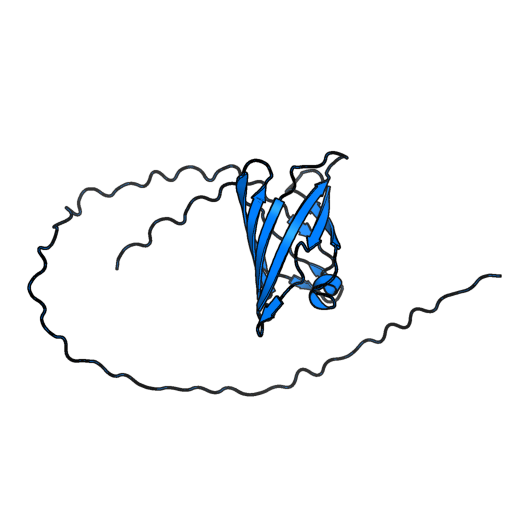 O 1
ATOM 1264 N N . SER A 1 167 ? 6.073 0.326 10.597 1.00 61.19 167 SER A N 1
ATOM 1265 C CA . SER A 1 167 ? 6.413 0.189 9.183 1.00 61.19 167 SER A CA 1
ATOM 1266 C C . SER A 1 167 ? 5.515 -0.854 8.520 1.00 61.19 167 SER A C 1
ATOM 1268 O O . SER A 1 167 ? 5.173 -1.873 9.124 1.00 61.19 167 SER A O 1
ATOM 1270 N N . ILE A 1 168 ? 5.136 -0.621 7.263 1.00 60.16 168 ILE A N 1
ATOM 1271 C CA . ILE A 1 168 ? 4.493 -1.638 6.419 1.00 60.16 168 ILE A CA 1
ATOM 1272 C C . ILE A 1 168 ? 5.544 -2.118 5.425 1.00 60.16 168 ILE A C 1
ATOM 1274 O O . ILE A 1 168 ? 5.755 -1.508 4.382 1.00 60.16 168 ILE A O 1
ATOM 1278 N N . GLY A 1 169 ? 6.217 -3.217 5.751 1.00 57.09 169 GLY A N 1
ATOM 1279 C CA . GLY A 1 169 ? 7.144 -3.866 4.827 1.00 57.09 169 GLY A CA 1
ATOM 1280 C C . GLY A 1 169 ? 6.392 -4.789 3.879 1.00 57.09 169 GLY A C 1
ATOM 1281 O O . GLY A 1 169 ? 5.557 -5.565 4.343 1.00 57.09 169 GLY A O 1
ATOM 1282 N N . GLY A 1 170 ? 6.699 -4.756 2.572 1.00 59.66 170 GLY A N 1
ATOM 1283 C CA . GLY A 1 170 ? 5.979 -5.584 1.612 1.00 59.66 170 GLY A CA 1
ATOM 1284 C C . GLY A 1 170 ? 6.662 -6.132 0.386 1.00 59.66 170 GLY A C 1
ATOM 1285 O O . GLY A 1 170 ? 7.880 -6.136 0.285 1.00 59.66 170 GLY A O 1
ATOM 1286 N N . ALA A 1 171 ? 5.833 -6.750 -0.452 1.00 63.09 171 ALA A N 1
ATOM 1287 C CA . ALA A 1 171 ? 6.152 -7.145 -1.810 1.00 63.09 171 ALA A CA 1
ATOM 1288 C C . ALA A 1 171 ? 4.968 -6.700 -2.660 1.00 63.09 171 ALA A C 1
ATOM 1290 O O . ALA A 1 171 ? 3.825 -7.005 -2.315 1.00 63.09 171 ALA A O 1
ATOM 1291 N N . VAL A 1 172 ? 5.253 -5.971 -3.729 1.00 68.81 172 VAL A N 1
ATOM 1292 C CA . VAL A 1 172 ? 4.283 -5.691 -4.782 1.00 68.81 172 VAL A CA 1
ATOM 1293 C C . VAL A 1 172 ? 4.450 -6.791 -5.811 1.00 68.81 172 VAL A C 1
ATOM 1295 O O . VAL A 1 172 ? 5.555 -7.029 -6.291 1.00 68.81 172 VAL A O 1
ATOM 1298 N N . MET A 1 173 ? 3.378 -7.504 -6.115 1.00 69.88 173 MET A N 1
ATOM 1299 C CA . MET A 1 173 ? 3.397 -8.521 -7.157 1.00 69.88 173 MET A CA 1
ATOM 1300 C C . MET A 1 173 ? 2.605 -7.996 -8.339 1.00 69.88 173 MET A C 1
ATOM 1302 O O . MET A 1 173 ? 1.449 -7.607 -8.182 1.00 69.88 173 MET A O 1
ATOM 1306 N N . PHE A 1 174 ? 3.248 -7.975 -9.501 1.00 67.69 174 PHE A N 1
ATOM 1307 C CA . PHE A 1 174 ? 2.615 -7.627 -10.763 1.00 67.69 174 PHE A CA 1
ATOM 1308 C C . PHE A 1 174 ? 2.207 -8.922 -11.450 1.00 67.69 174 PHE A C 1
ATOM 1310 O O . PHE A 1 174 ? 3.040 -9.810 -11.626 1.00 67.69 174 PHE A O 1
ATOM 1317 N N . ASN A 1 175 ? 0.934 -9.012 -11.823 1.00 66.62 175 ASN A N 1
ATOM 1318 C CA . ASN A 1 175 ? 0.340 -10.173 -12.474 1.00 66.62 175 ASN A CA 1
ATOM 1319 C C . ASN A 1 175 ? 0.458 -11.477 -11.648 1.00 66.62 175 ASN A C 1
ATOM 1321 O O . ASN A 1 175 ? 1.020 -12.456 -12.139 1.00 66.62 175 ASN A O 1
ATOM 1325 N N . PRO A 1 176 ? -0.017 -11.508 -10.384 1.00 63.66 176 PRO A N 1
ATOM 1326 C CA . PRO A 1 176 ? 0.046 -12.723 -9.574 1.00 63.66 176 PRO A CA 1
ATOM 1327 C C . PRO A 1 176 ? -0.702 -13.863 -10.275 1.00 63.66 176 PRO A C 1
ATOM 1329 O O . PRO A 1 176 ? -1.798 -13.657 -10.803 1.00 63.66 176 PRO A O 1
ATOM 1332 N N . GLN A 1 177 ? -0.114 -15.062 -10.284 1.00 66.06 177 GLN A N 1
ATOM 1333 C CA . GLN A 1 177 ? -0.824 -16.237 -10.777 1.00 66.06 177 GLN A CA 1
ATOM 1334 C C . GLN A 1 177 ? -2.076 -16.490 -9.921 1.00 66.06 177 GLN A C 1
ATOM 1336 O O . GLN A 1 177 ? -2.055 -16.216 -8.717 1.00 66.06 177 GLN A O 1
ATOM 1341 N N . PRO A 1 178 ? -3.167 -17.007 -10.513 1.00 64.38 178 PRO A N 1
ATOM 1342 C CA . PRO A 1 178 ? -4.283 -17.502 -9.724 1.00 64.38 178 PRO A CA 1
ATOM 1343 C C . PRO A 1 178 ? -3.791 -18.607 -8.787 1.00 64.38 178 PRO A C 1
ATOM 1345 O O . PRO A 1 178 ? -2.973 -19.435 -9.197 1.00 64.38 178 PRO A O 1
ATOM 1348 N N . ASP A 1 179 ? -4.319 -18.653 -7.561 1.00 62.91 179 ASP A N 1
ATOM 1349 C CA . ASP A 1 179 ? -4.102 -19.811 -6.694 1.00 62.91 179 ASP A CA 1
ATOM 1350 C C . ASP A 1 179 ? -4.520 -21.086 -7.451 1.00 62.91 179 ASP A C 1
ATOM 1352 O O . ASP A 1 179 ? -5.571 -21.088 -8.109 1.00 62.91 179 ASP A O 1
ATOM 1356 N N . PRO A 1 180 ? -3.734 -22.176 -7.376 1.00 65.38 180 PRO A N 1
ATOM 1357 C CA . PRO A 1 180 ? -4.130 -23.430 -7.990 1.00 65.38 180 PRO A CA 1
ATOM 1358 C C . PRO A 1 180 ? -5.479 -23.887 -7.414 1.00 65.38 180 PRO A C 1
ATOM 1360 O O . PRO A 1 180 ? -5.763 -23.648 -6.231 1.00 65.38 180 PRO A O 1
ATOM 1363 N N . PRO A 1 181 ? -6.326 -24.547 -8.225 1.00 66.50 181 PRO A N 1
ATOM 1364 C CA . PRO A 1 181 ? -7.603 -25.052 -7.749 1.00 66.50 181 PRO A CA 1
ATOM 1365 C C . PRO A 1 181 ? -7.379 -25.944 -6.526 1.00 66.50 181 PRO A C 1
ATOM 1367 O O . PRO A 1 181 ? -6.495 -26.805 -6.512 1.00 66.50 181 PRO A O 1
ATOM 1370 N N . LYS A 1 182 ? -8.168 -25.717 -5.470 1.00 74.19 182 LYS A N 1
ATOM 1371 C CA . LYS A 1 182 ? -8.125 -26.582 -4.289 1.00 74.19 182 LYS A CA 1
ATOM 1372 C C . LYS A 1 182 ? -8.547 -27.991 -4.716 1.00 74.19 182 LYS A C 1
ATOM 1374 O O . LYS A 1 182 ? -9.536 -28.099 -5.439 1.00 74.19 182 LYS A O 1
ATOM 1379 N N . PRO A 1 183 ? -7.858 -29.052 -4.265 1.00 68.75 183 PRO A N 1
ATOM 1380 C CA . PRO A 1 183 ? -8.338 -30.404 -4.501 1.00 68.75 183 PRO A CA 1
ATOM 1381 C C . PRO A 1 183 ? -9.720 -30.553 -3.858 1.00 68.75 183 PRO A C 1
ATOM 1383 O O . PRO A 1 183 ? -9.886 -30.247 -2.672 1.00 68.75 183 PRO A O 1
ATOM 1386 N N . GLU A 1 184 ? -10.706 -30.975 -4.651 1.00 69.00 184 GLU A N 1
ATOM 1387 C CA . GLU A 1 184 ? -12.006 -31.401 -4.136 1.00 69.00 184 GLU A CA 1
ATOM 1388 C C . GLU A 1 184 ? -11.758 -32.589 -3.195 1.00 69.00 184 GLU A C 1
ATOM 1390 O O . GLU A 1 184 ? -11.073 -33.546 -3.563 1.00 69.00 184 GLU A O 1
ATOM 1395 N N . ARG A 1 185 ? -12.199 -32.459 -1.940 1.00 62.34 185 ARG A N 1
ATOM 1396 C CA . ARG A 1 185 ? -12.094 -33.509 -0.921 1.00 62.34 185 ARG A CA 1
ATOM 1397 C C . ARG A 1 185 ? -13.348 -34.357 -0.904 1.00 62.34 185 ARG A C 1
ATOM 1399 O O . ARG A 1 185 ? -14.437 -33.754 -1.025 1.00 62.34 185 ARG A O 1
#

pLDDT: mean 70.29, std 16.67, range [40.81, 94.88]

Sequence (185 aa):
MKIRFLSVHRSRRLPLLLAATLLLAAGCAEAPGMLGPEQPRLSIDAGVGVMFNPQPDPPGKIFRFLIDTPQLIDNPNLRSWEGTFGSRGGTEGVLTVENLLPAVQHGETLRLKQSWNFISDGTSLPAVQVDGVLNLRSGRLVLNGRDGDGTLVHIQRWLTVNGDGSSIGGAVMFNPQPDPPKPER

Secondary structure (DSSP, 8-state):
-----------------------------PPPPP-----------TT-------PPPP----EEEEE-THHHHH-TT-SEEEEEEEETTS-EEEEEEEESS--EEETTEEEEEEEEEEEETTEEPPPEEEEEEEETTT-EEEEEEEETT--EEEEEEEEEEETTEEEE---EEESPPPPPPPPP-

Radius of gyration: 24.13 Å; chains: 1; bounding box: 53×80×49 Å

Foldseek 3Di:
DDDDDDDDPPPDDDDDDDDDDDDDDDDDDDDDDDDDPDDPPPPPPPPDPPPPPPDPWDPFQFKWKFFQCVCCVVPVQDQKGKTWIDGDVDFIWIKIKGFPDRWDDDPQKIWTWIWIWTATPNDIDFIWTWTWIQRNVFQWTWIWTATPVRWIWTWTFGWAQDPVGITTTTTIGTNGDPDPDDPDD